Protein AF-A0A3N7H4K7-F1 (afdb_monomer_lite)

Secondary structure (DSSP, 8-state):
-------------------PPP----------SS----EEEEETTEEEEEEEEEEETTEEEEEETTT--EEEEES--SSEEEPPEEP-HHHHHHT--TT-EEEEEE--GGG--SSSS-PPPEEEEEEEEEEE----SSS---EEEEEEES--S---SSPPPEEEEEEEE-GGGEEEEEEE-SS-----TT--S--------EEEES-HHHHB----S---

Sequence (220 aa):
MKRKHLHQSKHPYNAHPKLSEPLNVQAKMGLSKRQIDAFEALYGGSWQSVELIEIRDGAMTLHFADSHHRIEEKGPFSNIRVKSRKSTLSDCTCFLRPGIDVCVLSFSERAKSSEEGNSEPVWVDARINSIKRKPHESQCSCQFFVNLYVNQGPLGSERATLSKETEAVGIDQISILQKLDNDPCEADNNRHETQFYRWEFCEDCSLVQRSKLFLGKNFS

Radius of gyration: 25.27 Å; chains: 1; bounding box: 48×54×106 Å

pLDDT: mean 72.4, std 23.53, range [26.22, 98.44]

InterPro domains:
  IPR032001 SAWADEE domain [PF16719] (45-148)
  IPR044567 SNF2 domain-containing protein CLSY/DRD1 [PTHR45821] (72-203)

Organism: Populus trichocarpa (NCBI:txid3694)

Structure (mmCIF, N/CA/C/O backbone):
data_AF-A0A3N7H4K7-F1
#
_entry.id   AF-A0A3N7H4K7-F1
#
loop_
_atom_site.group_PDB
_atom_site.id
_atom_site.type_symbol
_atom_site.label_atom_id
_atom_site.label_alt_id
_atom_site.label_comp_id
_atom_site.label_asym_id
_atom_site.label_entity_id
_atom_site.label_seq_id
_atom_site.pdbx_PDB_ins_code
_atom_site.Cartn_x
_atom_site.Cartn_y
_atom_site.Cartn_z
_atom_site.occupancy
_atom_site.B_iso_or_equiv
_atom_site.auth_seq_id
_atom_site.auth_comp_id
_atom_site.auth_asym_id
_atom_site.auth_atom_id
_atom_site.pdbx_PDB_model_num
ATOM 1 N N . MET A 1 1 ? 32.783 24.811 -84.965 1.00 36.38 1 MET A N 1
ATOM 2 C CA . MET A 1 1 ? 33.425 25.668 -83.940 1.00 36.38 1 MET A CA 1
ATOM 3 C C . MET A 1 1 ? 32.368 26.457 -83.170 1.00 36.38 1 MET A C 1
ATOM 5 O O . MET A 1 1 ? 31.859 27.426 -83.706 1.00 36.38 1 MET A O 1
ATOM 9 N N . LYS A 1 2 ? 32.039 26.041 -81.942 1.00 36.91 2 LYS A N 1
ATOM 10 C CA . LYS A 1 2 ? 31.852 26.853 -80.716 1.00 36.91 2 LYS A CA 1
ATOM 11 C C . LYS A 1 2 ? 31.119 25.993 -79.677 1.00 36.91 2 LYS A C 1
ATOM 13 O O . LYS A 1 2 ? 30.252 25.199 -80.006 1.00 36.91 2 LYS A O 1
ATOM 18 N N . ARG A 1 3 ? 31.637 26.076 -78.455 1.00 30.02 3 ARG A N 1
ATOM 19 C CA . ARG A 1 3 ? 31.458 25.177 -77.311 1.00 30.02 3 ARG A CA 1
ATOM 20 C C . ARG A 1 3 ? 30.216 25.523 -76.470 1.00 30.02 3 ARG A C 1
ATOM 22 O O . ARG A 1 3 ? 29.779 26.668 -76.500 1.00 30.02 3 ARG A O 1
ATOM 29 N N . LYS A 1 4 ? 29.930 24.589 -75.544 1.00 30.66 4 LYS A N 1
ATOM 30 C CA . LYS A 1 4 ? 29.251 24.715 -74.230 1.00 30.66 4 LYS A CA 1
ATOM 31 C C . LYS A 1 4 ? 27.719 24.542 -74.296 1.00 30.66 4 LYS A C 1
ATOM 33 O O . LYS A 1 4 ? 27.106 25.071 -75.200 1.00 30.66 4 LYS A O 1
ATOM 38 N N . HIS A 1 5 ? 27.033 23.821 -73.408 1.00 33.47 5 HIS A N 1
ATOM 39 C CA . HIS A 1 5 ? 27.375 23.314 -72.078 1.00 33.47 5 HIS A CA 1
ATOM 40 C C . HIS A 1 5 ? 26.777 21.916 -71.842 1.00 33.47 5 HIS A C 1
ATOM 42 O O . HIS A 1 5 ? 25.636 21.633 -72.185 1.00 33.47 5 HIS A O 1
ATOM 48 N N . LEU A 1 6 ? 27.596 21.078 -71.212 1.00 31.38 6 LEU A N 1
ATOM 49 C CA . LEU A 1 6 ? 27.279 19.798 -70.597 1.00 31.38 6 LEU A CA 1
ATOM 50 C C . LEU A 1 6 ? 26.489 20.053 -69.299 1.00 31.38 6 LEU A C 1
ATOM 52 O O . LEU A 1 6 ? 26.991 20.782 -68.444 1.00 31.38 6 LEU A O 1
ATOM 56 N N . HIS A 1 7 ? 25.325 19.427 -69.116 1.00 34.22 7 HIS A N 1
ATOM 57 C CA . HIS A 1 7 ? 24.772 19.186 -67.780 1.00 34.22 7 HIS A CA 1
ATOM 58 C C . HIS A 1 7 ? 24.547 17.686 -67.598 1.00 34.22 7 HIS A C 1
ATOM 60 O O . HIS A 1 7 ? 23.543 17.112 -68.006 1.00 34.22 7 HIS A O 1
ATOM 66 N N . GLN A 1 8 ? 25.560 17.051 -67.012 1.00 34.53 8 GLN A N 1
ATOM 67 C CA . GLN A 1 8 ? 25.457 15.729 -66.415 1.00 34.53 8 GLN A CA 1
ATOM 68 C C . GLN A 1 8 ? 24.578 15.829 -65.166 1.00 34.53 8 GLN A C 1
ATOM 70 O O . GLN A 1 8 ? 24.861 16.616 -64.260 1.00 34.53 8 GLN A O 1
ATOM 75 N N . SER A 1 9 ? 23.533 15.006 -65.140 1.00 32.19 9 SER A N 1
ATOM 76 C CA . SER A 1 9 ? 22.809 14.615 -63.935 1.00 32.19 9 SER A CA 1
ATOM 77 C C . SER A 1 9 ? 23.793 13.942 -62.974 1.00 32.19 9 SER A C 1
ATOM 79 O O . SER A 1 9 ? 24.354 12.890 -63.279 1.00 32.19 9 SER A O 1
ATOM 81 N N . LYS A 1 10 ? 24.049 14.590 -61.835 1.00 33.78 10 LYS A N 1
ATOM 82 C CA . LYS A 1 10 ? 24.776 14.017 -60.703 1.00 33.78 10 LYS A CA 1
ATOM 83 C C . LYS A 1 10 ? 23.760 13.716 -59.604 1.00 33.78 10 LYS A C 1
ATOM 85 O O . LYS A 1 10 ? 23.387 14.614 -58.861 1.00 33.78 10 LYS A O 1
ATOM 90 N N . HIS A 1 11 ? 23.353 12.455 -59.484 1.00 39.81 11 HIS A N 1
ATOM 91 C CA . HIS A 1 11 ? 23.030 11.899 -58.169 1.00 39.81 11 HIS A CA 1
ATOM 92 C C . HIS A 1 11 ? 24.345 11.730 -57.409 1.00 39.81 11 HIS A C 1
ATOM 94 O O . HIS A 1 11 ? 25.307 11.204 -57.977 1.00 39.81 11 HIS A O 1
ATOM 100 N N . PRO A 1 12 ? 24.417 12.197 -56.156 1.00 34.47 12 PRO A N 1
ATOM 101 C CA . PRO A 1 12 ? 24.707 11.222 -55.110 1.00 34.47 12 PRO A CA 1
ATOM 102 C C . PRO A 1 12 ? 24.081 11.565 -53.743 1.00 34.47 12 PRO A C 1
ATOM 104 O O . PRO A 1 12 ? 23.605 12.670 -53.503 1.00 34.47 12 PRO A O 1
ATOM 107 N N . TYR A 1 13 ? 24.192 10.581 -52.849 1.00 29.58 13 TYR A N 1
ATOM 108 C CA . TYR A 1 13 ? 23.966 10.619 -51.401 1.00 29.58 13 TYR A CA 1
ATOM 109 C C . TYR A 1 13 ? 22.545 10.337 -50.904 1.00 29.58 13 TYR A C 1
ATOM 111 O O . TYR A 1 13 ? 21.766 11.214 -50.546 1.00 29.58 13 TYR A O 1
ATOM 119 N N . ASN A 1 14 ? 22.302 9.024 -50.804 1.00 32.16 14 ASN A N 1
ATOM 120 C CA . ASN A 1 14 ? 21.623 8.359 -49.695 1.00 32.16 14 ASN A CA 1
ATOM 121 C C . ASN A 1 14 ? 21.696 9.173 -48.394 1.00 32.16 14 ASN A C 1
ATOM 123 O O . ASN A 1 14 ? 22.750 9.250 -47.758 1.00 32.16 14 ASN A O 1
ATOM 127 N N . ALA A 1 15 ? 20.561 9.719 -47.970 1.00 32.09 15 ALA A N 1
ATOM 128 C CA . ALA A 1 15 ? 20.359 10.096 -46.584 1.00 32.09 15 ALA A CA 1
ATOM 129 C C . ALA A 1 15 ? 20.021 8.816 -45.810 1.00 32.09 15 ALA A C 1
ATOM 131 O O . ALA A 1 15 ? 18.916 8.288 -45.911 1.00 32.09 15 ALA A O 1
ATOM 132 N N . HIS A 1 16 ? 20.989 8.292 -45.059 1.00 34.22 16 HIS A N 1
ATOM 133 C CA . HIS A 1 16 ? 20.667 7.399 -43.952 1.00 34.22 16 HIS A CA 1
ATOM 134 C C . HIS A 1 16 ? 19.780 8.177 -42.967 1.00 34.22 16 HIS A C 1
ATOM 136 O O . HIS A 1 16 ? 20.122 9.322 -42.646 1.00 34.22 16 HIS A O 1
ATOM 142 N N . PRO A 1 17 ? 18.666 7.611 -42.471 1.00 34.28 17 PRO A N 1
ATOM 143 C CA . PRO A 1 17 ? 17.977 8.213 -41.344 1.00 34.28 17 PRO A CA 1
ATOM 144 C C . PRO A 1 17 ? 18.971 8.241 -40.185 1.00 34.28 17 PRO A C 1
ATOM 146 O O . PRO A 1 17 ? 19.534 7.209 -39.811 1.00 34.28 17 PRO A O 1
ATOM 149 N N . LYS A 1 18 ? 19.245 9.441 -39.665 1.00 33.69 18 LYS A N 1
ATOM 150 C CA . LYS A 1 18 ? 19.969 9.592 -38.407 1.00 33.69 18 LYS A CA 1
ATOM 151 C C . LYS A 1 18 ? 19.203 8.768 -37.378 1.00 33.69 18 LYS A C 1
ATOM 153 O O . LYS A 1 18 ? 18.047 9.077 -37.101 1.00 33.69 18 LYS A O 1
ATOM 158 N N . LEU A 1 19 ? 19.837 7.708 -36.876 1.00 34.28 19 LEU A N 1
ATOM 159 C CA . LEU A 1 19 ? 19.441 7.059 -35.634 1.00 34.28 19 LEU A CA 1
ATOM 160 C C . LEU A 1 19 ? 19.277 8.181 -34.614 1.00 34.28 19 LEU A C 1
ATOM 162 O O . LEU A 1 19 ? 20.242 8.879 -34.303 1.00 34.28 19 LEU A O 1
ATOM 166 N N . SER A 1 20 ? 18.035 8.416 -34.202 1.00 37.84 20 SER A N 1
ATOM 167 C CA . SER A 1 20 ? 17.726 9.293 -33.086 1.00 37.84 20 SER A CA 1
ATOM 168 C C . SER A 1 20 ? 18.571 8.828 -31.910 1.00 37.84 20 SER A C 1
ATOM 170 O O . SER A 1 20 ? 18.485 7.661 -31.522 1.00 37.84 20 SER A O 1
ATOM 172 N N . GLU A 1 21 ? 19.419 9.713 -31.395 1.00 32.38 21 GLU A N 1
ATOM 173 C CA . GLU A 1 21 ? 20.133 9.469 -30.148 1.00 32.38 21 GLU A CA 1
ATOM 174 C C . GLU A 1 21 ? 19.114 9.038 -29.083 1.00 32.38 21 GLU A C 1
ATOM 176 O O . GLU A 1 21 ? 18.017 9.612 -29.031 1.00 32.38 21 GLU A O 1
ATOM 181 N N . PRO A 1 22 ? 19.413 8.014 -28.265 1.00 32.38 22 PRO A N 1
ATOM 182 C CA . PRO A 1 22 ? 18.513 7.623 -27.197 1.00 32.38 22 PRO A CA 1
ATOM 183 C C . PRO A 1 22 ? 18.306 8.838 -26.294 1.00 32.38 22 PRO A C 1
ATOM 185 O O . PRO A 1 22 ? 19.264 9.429 -25.791 1.00 32.38 22 PRO A O 1
ATOM 188 N N . LEU A 1 23 ? 17.040 9.226 -26.126 1.00 32.97 23 LEU A N 1
ATOM 189 C CA . LEU A 1 23 ? 16.600 10.226 -25.161 1.00 32.97 23 LEU A CA 1
ATOM 190 C C . LEU A 1 23 ? 17.057 9.760 -23.778 1.00 32.97 23 LEU A C 1
ATOM 192 O O . LEU A 1 23 ? 16.414 8.940 -23.128 1.00 32.97 23 LEU A O 1
ATOM 196 N N . ASN A 1 24 ? 18.218 10.253 -23.360 1.00 28.30 24 ASN A N 1
ATOM 197 C CA . ASN A 1 24 ? 18.828 9.937 -22.082 1.00 28.30 24 ASN A CA 1
ATOM 198 C C . ASN A 1 24 ? 18.112 10.782 -21.022 1.00 28.30 24 ASN A C 1
ATOM 200 O O . ASN A 1 24 ? 18.600 11.820 -20.574 1.00 28.30 24 ASN A O 1
ATOM 204 N N . VAL A 1 25 ? 16.880 10.394 -20.697 1.00 37.88 25 VAL A N 1
ATOM 205 C CA . VAL A 1 25 ? 16.080 11.065 -19.676 1.00 37.88 25 VAL A CA 1
ATOM 206 C C . VAL A 1 25 ? 16.528 10.522 -18.327 1.00 37.88 25 VAL A C 1
ATOM 208 O O . VAL A 1 25 ? 16.008 9.531 -17.820 1.00 37.88 25 VAL A O 1
ATOM 211 N N . GLN A 1 26 ? 17.505 11.190 -17.716 1.00 35.44 26 GLN A N 1
ATOM 212 C CA . GLN A 1 26 ? 17.634 11.124 -16.266 1.00 35.44 26 GLN A CA 1
ATOM 213 C C . GLN A 1 26 ? 16.488 11.939 -15.674 1.00 35.44 26 GLN A C 1
ATOM 215 O O . GLN A 1 26 ? 16.548 13.168 -15.626 1.00 35.44 26 GLN A O 1
ATOM 220 N N . ALA A 1 27 ? 15.438 11.262 -15.215 1.00 40.78 27 ALA A N 1
ATOM 221 C CA . ALA A 1 27 ? 14.422 11.890 -14.387 1.00 40.78 27 ALA A CA 1
ATOM 222 C C . ALA A 1 27 ? 15.023 12.174 -13.000 1.00 40.78 27 ALA A C 1
ATOM 224 O O . ALA A 1 27 ? 14.825 11.434 -12.042 1.00 40.78 27 ALA A O 1
ATOM 225 N N . LYS A 1 28 ? 15.794 13.259 -12.885 1.00 37.34 28 LYS A N 1
ATOM 226 C CA . LYS A 1 28 ? 16.063 13.893 -11.595 1.00 37.34 28 LYS A CA 1
ATOM 227 C C . LYS A 1 28 ? 14.959 14.908 -11.368 1.00 37.34 28 LYS A C 1
ATOM 229 O O . LYS A 1 28 ? 15.034 16.030 -11.861 1.00 37.34 28 LYS A O 1
ATOM 234 N N . MET A 1 29 ? 13.925 14.515 -10.628 1.00 43.06 29 MET A N 1
ATOM 235 C CA . MET A 1 29 ? 13.008 15.505 -10.075 1.00 43.06 29 MET A CA 1
ATOM 236 C C . MET A 1 29 ? 13.839 16.452 -9.207 1.00 43.06 29 MET A C 1
ATOM 238 O O . MET A 1 29 ? 14.473 16.020 -8.245 1.00 43.06 29 MET A O 1
ATOM 242 N N . GLY A 1 30 ? 13.885 17.731 -9.582 1.00 30.39 30 GLY A N 1
ATOM 243 C CA . GLY A 1 30 ? 14.539 18.793 -8.822 1.00 30.39 30 GLY A CA 1
ATOM 244 C C . GLY A 1 30 ? 13.799 19.065 -7.514 1.00 30.39 30 GLY A C 1
ATOM 245 O O . GLY A 1 30 ? 13.202 20.123 -7.345 1.00 30.39 30 GLY A O 1
ATOM 246 N N . LEU A 1 31 ? 13.812 18.100 -6.597 1.00 39.88 31 LEU A N 1
ATOM 247 C CA . LEU A 1 31 ? 13.389 18.273 -5.217 1.00 39.88 31 LEU A CA 1
ATOM 248 C C . LEU A 1 31 ? 14.578 18.880 -4.472 1.00 39.88 31 LEU A C 1
ATOM 250 O O . LEU A 1 31 ? 15.668 18.308 -4.416 1.00 39.88 31 LEU A O 1
ATOM 254 N N . SER A 1 32 ? 14.401 20.089 -3.950 1.00 29.88 32 SER A N 1
ATOM 255 C CA . SER A 1 32 ? 15.441 20.807 -3.220 1.00 29.88 32 SER A CA 1
ATOM 256 C C . SER A 1 32 ? 15.983 19.956 -2.065 1.00 29.88 32 SER A C 1
ATOM 258 O O . SER A 1 32 ? 15.288 19.744 -1.077 1.00 29.88 32 SER A O 1
ATOM 260 N N . LYS A 1 33 ? 17.229 19.483 -2.191 1.00 33.22 33 LYS A N 1
ATOM 261 C CA . LYS A 1 33 ? 18.156 19.068 -1.120 1.00 33.22 33 LYS A CA 1
ATOM 262 C C . LYS A 1 33 ? 17.518 18.428 0.133 1.00 33.22 33 LYS A C 1
ATOM 264 O O . LYS A 1 33 ? 17.857 18.778 1.259 1.00 33.22 33 LYS A O 1
ATOM 269 N N . ARG A 1 34 ? 16.630 17.459 -0.075 1.00 35.06 34 ARG A N 1
ATOM 270 C CA . ARG A 1 34 ? 16.347 16.321 0.806 1.00 35.06 34 ARG A CA 1
ATOM 271 C C . ARG A 1 34 ? 16.081 15.166 -0.144 1.00 35.06 34 ARG A C 1
ATOM 273 O O . ARG A 1 34 ? 15.222 15.284 -1.009 1.00 35.06 34 ARG A O 1
ATOM 280 N N . GLN A 1 35 ? 16.885 14.119 -0.048 1.00 44.84 35 GLN A N 1
ATOM 281 C CA . GLN A 1 35 ? 16.712 12.880 -0.795 1.00 44.84 35 GLN A CA 1
ATOM 282 C C . GLN A 1 35 ? 15.379 12.271 -0.344 1.00 44.84 35 GLN A C 1
ATOM 284 O O . GLN A 1 35 ? 15.292 11.649 0.708 1.00 44.84 35 GLN A O 1
ATOM 289 N N . ILE A 1 36 ? 14.307 12.629 -1.048 1.00 50.88 36 ILE A N 1
ATOM 290 C CA . ILE A 1 36 ? 12.974 12.070 -0.864 1.00 50.88 36 ILE A CA 1
ATOM 291 C C . ILE A 1 36 ? 12.935 10.886 -1.816 1.00 50.88 36 ILE A C 1
ATOM 293 O O . ILE A 1 36 ? 13.002 11.091 -3.029 1.00 50.88 36 ILE A O 1
ATOM 297 N N . ASP A 1 37 ? 12.837 9.672 -1.282 1.00 64.62 37 ASP A N 1
ATOM 298 C CA . ASP A 1 37 ? 12.445 8.513 -2.081 1.00 64.62 37 ASP A CA 1
ATOM 299 C C . ASP A 1 37 ? 11.040 8.805 -2.626 1.00 64.62 37 ASP A C 1
ATOM 301 O O . ASP A 1 37 ? 10.038 8.655 -1.928 1.00 64.62 37 ASP A O 1
ATOM 305 N N . ALA A 1 38 ? 10.958 9.344 -3.840 1.00 83.44 38 ALA A N 1
ATOM 306 C CA . ALA A 1 38 ? 9.691 9.789 -4.415 1.00 83.44 38 ALA A CA 1
ATOM 307 C C . ALA A 1 38 ? 8.835 8.605 -4.888 1.00 83.44 38 ALA A C 1
ATOM 309 O O . ALA A 1 38 ? 7.617 8.729 -5.025 1.00 83.44 38 ALA A O 1
ATOM 310 N N . PHE A 1 39 ? 9.466 7.451 -5.109 1.00 89.38 39 PHE A N 1
ATOM 311 C CA . PHE A 1 39 ? 8.843 6.269 -5.681 1.00 89.38 39 PHE A CA 1
ATOM 312 C C . PHE A 1 39 ? 9.086 5.027 -4.826 1.00 89.38 39 PHE A C 1
ATOM 314 O O . PHE A 1 39 ? 10.060 4.925 -4.078 1.00 89.38 39 PHE A O 1
ATOM 321 N N . GLU A 1 40 ? 8.188 4.065 -4.978 1.00 92.50 40 GLU A N 1
ATOM 322 C CA . GLU A 1 40 ? 8.344 2.701 -4.491 1.00 92.50 40 GLU A CA 1
ATOM 323 C C . GLU A 1 40 ? 7.987 1.711 -5.603 1.00 92.50 40 GLU A C 1
ATOM 325 O O . GLU A 1 40 ? 7.168 2.004 -6.483 1.00 92.50 40 GLU A O 1
ATOM 330 N N . ALA A 1 41 ? 8.606 0.536 -5.568 1.00 90.75 41 ALA A N 1
ATOM 331 C CA . ALA A 1 41 ? 8.357 -0.536 -6.519 1.00 90.75 41 ALA A CA 1
ATOM 332 C C . ALA A 1 41 ? 8.167 -1.877 -5.807 1.00 90.75 41 ALA A C 1
ATOM 334 O O . ALA A 1 41 ? 8.733 -2.114 -4.739 1.00 90.75 41 ALA A O 1
ATOM 335 N N . LEU A 1 42 ? 7.348 -2.751 -6.392 1.00 88.94 42 LEU A N 1
ATOM 336 C CA . LEU A 1 42 ? 7.113 -4.083 -5.845 1.00 88.94 42 LEU A CA 1
ATOM 337 C C . LEU A 1 42 ? 8.276 -5.010 -6.209 1.00 88.94 42 LEU A C 1
ATOM 339 O O . LEU A 1 42 ? 8.477 -5.326 -7.383 1.00 88.94 42 LEU A O 1
ATOM 343 N N . TYR A 1 43 ? 8.988 -5.501 -5.199 1.00 85.81 43 TYR A N 1
ATOM 344 C CA . TYR A 1 43 ? 10.056 -6.484 -5.353 1.00 85.81 43 TYR A CA 1
ATOM 345 C C . TYR A 1 43 ? 10.047 -7.493 -4.204 1.00 85.81 43 TYR A C 1
ATOM 347 O O . TYR A 1 43 ? 9.838 -7.136 -3.045 1.00 85.81 43 TYR A O 1
ATOM 355 N N . GLY A 1 44 ? 10.236 -8.778 -4.526 1.00 81.38 44 GLY A N 1
ATOM 356 C CA . GLY A 1 44 ? 10.207 -9.852 -3.526 1.00 81.38 44 GLY A CA 1
ATOM 357 C C . GLY A 1 44 ? 8.878 -9.953 -2.763 1.00 81.38 44 GLY A C 1
ATOM 358 O O . GLY A 1 44 ? 8.859 -10.396 -1.623 1.00 81.38 44 GLY A O 1
ATOM 359 N N . GLY A 1 45 ? 7.772 -9.492 -3.359 1.00 84.81 45 GLY A N 1
ATOM 360 C CA . GLY A 1 45 ? 6.461 -9.441 -2.704 1.00 84.81 45 GLY A CA 1
ATOM 361 C C . GLY A 1 45 ? 6.257 -8.264 -1.741 1.00 84.81 45 GLY A C 1
ATOM 362 O O . GLY A 1 45 ? 5.198 -8.196 -1.125 1.00 84.81 45 GLY A O 1
ATOM 363 N N . SER A 1 46 ? 7.216 -7.338 -1.642 1.00 89.88 46 SER A N 1
ATOM 364 C CA . SER A 1 46 ? 7.153 -6.149 -0.784 1.00 89.88 46 SER A CA 1
ATOM 365 C C . SER A 1 46 ? 7.288 -4.867 -1.606 1.00 89.88 46 SER A C 1
ATOM 367 O O . SER A 1 46 ? 8.071 -4.812 -2.558 1.00 89.88 46 SER A O 1
ATOM 369 N N . TRP A 1 47 ? 6.542 -3.824 -1.251 1.00 92.50 47 TRP A N 1
ATOM 370 C CA . TRP A 1 47 ? 6.763 -2.475 -1.768 1.00 92.50 47 TRP A CA 1
ATOM 371 C C . TRP A 1 47 ? 8.000 -1.867 -1.107 1.00 92.50 47 TRP A C 1
ATOM 373 O O . TRP A 1 47 ? 8.060 -1.722 0.113 1.00 92.50 47 TRP A O 1
ATOM 383 N N . GLN A 1 48 ? 8.994 -1.519 -1.920 1.00 91.56 48 GLN A N 1
ATOM 384 C CA . GLN A 1 48 ? 10.292 -1.036 -1.457 1.00 91.56 48 GLN A CA 1
ATOM 385 C C . GLN A 1 48 ? 10.620 0.326 -2.064 1.00 91.56 48 GLN A C 1
ATOM 387 O O . GLN A 1 48 ? 10.284 0.603 -3.217 1.00 91.56 48 GLN A O 1
ATOM 392 N N . SER A 1 49 ? 11.302 1.165 -1.287 1.00 91.81 49 SER A N 1
ATOM 393 C CA . SER A 1 49 ? 11.721 2.508 -1.695 1.00 91.81 49 SER A CA 1
ATOM 394 C C . SER A 1 49 ? 12.690 2.451 -2.877 1.00 91.81 49 SER A C 1
ATOM 396 O O . SER A 1 49 ? 13.659 1.690 -2.850 1.00 91.81 49 SER A O 1
ATOM 398 N N . VAL A 1 50 ? 12.462 3.290 -3.886 1.00 89.50 50 VAL A N 1
ATOM 399 C CA . VAL A 1 50 ? 13.349 3.444 -5.046 1.00 89.50 50 VAL A CA 1
ATOM 400 C C . VAL A 1 50 ? 14.086 4.773 -4.930 1.00 89.50 50 VAL A C 1
ATOM 402 O O . VAL A 1 50 ? 13.458 5.830 -4.851 1.00 89.50 50 VAL A O 1
ATOM 405 N N . GLU A 1 51 ? 15.416 4.721 -4.949 1.00 87.69 51 GLU A N 1
ATOM 406 C CA . GLU A 1 51 ? 16.268 5.916 -4.887 1.00 87.69 51 GLU A CA 1
ATOM 407 C C . GLU A 1 51 ? 16.596 6.480 -6.275 1.00 87.69 51 GLU A C 1
ATOM 409 O O . GLU A 1 51 ? 16.776 7.689 -6.435 1.00 87.69 51 GLU A O 1
ATOM 414 N N . LEU A 1 52 ? 16.664 5.613 -7.291 1.00 85.06 52 LEU A N 1
ATOM 415 C CA . LEU A 1 52 ? 17.017 5.994 -8.653 1.00 85.06 52 LEU A CA 1
ATOM 416 C C . LEU A 1 52 ? 16.281 5.125 -9.673 1.00 85.06 52 LEU A C 1
ATOM 418 O O . LEU A 1 52 ? 16.273 3.897 -9.597 1.00 85.06 52 LEU A O 1
ATOM 422 N N . ILE A 1 53 ? 15.718 5.804 -10.667 1.00 86.81 53 ILE A N 1
ATOM 423 C CA . ILE A 1 53 ? 15.160 5.213 -11.878 1.00 86.81 53 ILE A CA 1
ATOM 424 C C . ILE A 1 53 ? 16.045 5.662 -13.040 1.00 86.81 53 ILE A C 1
ATOM 426 O O . ILE A 1 53 ? 16.175 6.862 -13.293 1.00 86.81 53 ILE A O 1
ATOM 430 N N . GLU A 1 54 ? 16.644 4.717 -13.756 1.00 86.12 54 GLU A N 1
ATOM 431 C CA . GLU A 1 54 ? 17.372 4.990 -14.995 1.00 86.12 54 GLU A CA 1
ATOM 432 C C . GLU A 1 54 ? 16.607 4.413 -16.182 1.00 86.12 54 GLU A C 1
ATOM 434 O O . GLU A 1 54 ? 16.140 3.281 -16.131 1.00 86.12 54 GLU A O 1
ATOM 439 N N . ILE A 1 55 ? 16.503 5.177 -17.268 1.00 85.19 55 ILE A N 1
ATOM 440 C CA . ILE A 1 55 ? 15.957 4.697 -18.538 1.00 85.19 55 ILE A CA 1
ATOM 441 C C . ILE A 1 55 ? 17.050 4.869 -19.586 1.00 85.19 55 ILE A C 1
ATOM 443 O O . ILE A 1 55 ? 17.495 5.990 -19.834 1.00 85.19 55 ILE A O 1
ATOM 447 N N . ARG A 1 56 ? 17.514 3.766 -20.174 1.00 83.31 56 ARG A N 1
ATOM 448 C CA . ARG A 1 56 ? 18.564 3.758 -21.204 1.00 83.31 56 ARG A CA 1
ATOM 449 C C . ARG A 1 56 ? 18.225 2.733 -22.268 1.00 83.31 56 ARG A C 1
ATOM 451 O O . ARG A 1 56 ? 17.908 1.600 -21.938 1.00 83.31 56 ARG A O 1
ATOM 458 N N . ASP A 1 57 ? 18.276 3.132 -23.535 1.00 83.94 57 ASP A N 1
ATOM 459 C CA . ASP A 1 57 ? 18.056 2.238 -24.682 1.00 83.94 57 ASP A CA 1
ATOM 460 C C . ASP A 1 57 ? 16.760 1.398 -24.588 1.00 83.94 57 ASP A C 1
ATOM 462 O O . ASP A 1 57 ? 16.704 0.244 -25.010 1.00 83.94 57 ASP A O 1
ATOM 466 N N . GLY A 1 58 ? 15.703 1.974 -24.000 1.00 76.50 58 GLY A N 1
ATOM 467 C CA . GLY A 1 58 ? 14.417 1.298 -23.779 1.00 76.50 58 GLY A CA 1
ATOM 468 C C . GLY A 1 58 ? 14.399 0.284 -22.624 1.00 76.50 58 GLY A C 1
ATOM 469 O O . GLY A 1 58 ? 13.360 -0.331 -22.375 1.00 76.50 58 GLY A O 1
ATOM 470 N N . ALA A 1 59 ? 15.510 0.114 -21.909 1.00 81.75 59 ALA A N 1
ATOM 471 C CA . ALA A 1 59 ? 15.574 -0.602 -20.643 1.00 81.75 59 ALA A CA 1
ATOM 472 C C . ALA A 1 59 ? 15.352 0.365 -19.473 1.00 81.75 59 ALA A C 1
ATOM 474 O O . ALA A 1 59 ? 15.847 1.496 -19.479 1.00 81.75 59 ALA A O 1
ATOM 475 N N . MET A 1 60 ? 14.600 -0.093 -18.476 1.00 85.19 60 MET A N 1
ATOM 476 C CA . MET A 1 60 ? 14.370 0.612 -17.222 1.00 85.19 60 MET A CA 1
ATOM 477 C C . MET A 1 60 ? 15.107 -0.117 -16.100 1.00 85.19 60 MET A C 1
ATOM 479 O O . MET A 1 60 ? 14.913 -1.315 -15.895 1.00 85.19 60 MET A O 1
ATOM 483 N N . THR A 1 61 ? 15.923 0.618 -15.354 1.00 87.19 61 THR A N 1
ATOM 484 C CA . THR A 1 61 ? 16.695 0.106 -14.223 1.00 87.19 61 THR A CA 1
ATOM 485 C C . THR A 1 61 ? 16.250 0.795 -12.942 1.00 87.19 61 THR A C 1
ATOM 487 O O . THR A 1 61 ? 16.256 2.024 -12.855 1.00 87.19 61 THR A O 1
ATOM 490 N N . LEU A 1 62 ? 15.873 0.001 -11.943 1.00 88.81 62 LEU A N 1
ATOM 491 C CA . LEU A 1 62 ? 15.470 0.459 -10.616 1.00 88.81 62 LEU A CA 1
ATOM 492 C C . LEU A 1 62 ? 16.569 0.156 -9.606 1.00 88.81 62 LEU A C 1
ATOM 494 O O . LEU A 1 62 ? 17.031 -0.984 -9.517 1.00 88.81 62 LEU A O 1
ATOM 498 N N . HIS A 1 63 ? 16.944 1.164 -8.824 1.00 88.62 63 HIS A N 1
ATOM 499 C CA . HIS A 1 63 ? 17.857 1.032 -7.692 1.00 88.62 63 HIS A CA 1
ATOM 500 C C . HIS A 1 63 ? 17.066 1.234 -6.398 1.00 88.62 63 HIS A C 1
ATOM 502 O O . HIS A 1 63 ? 16.421 2.272 -6.212 1.00 88.62 63 HIS A O 1
ATOM 508 N N . PHE A 1 64 ? 17.075 0.222 -5.533 1.00 87.56 64 PHE A N 1
ATOM 509 C CA . PHE A 1 64 ? 16.327 0.223 -4.276 1.00 87.56 64 PHE A CA 1
ATOM 510 C C . PHE A 1 64 ? 17.178 0.768 -3.129 1.00 87.56 64 PHE A C 1
ATOM 512 O O . PHE A 1 64 ? 18.335 0.377 -2.979 1.00 87.56 64 PHE A O 1
ATOM 519 N N . ALA A 1 65 ? 16.584 1.627 -2.298 1.00 84.25 65 ALA A N 1
ATOM 520 C CA . ALA A 1 65 ? 17.304 2.330 -1.234 1.00 84.25 65 ALA A CA 1
ATOM 521 C C . ALA A 1 65 ? 17.789 1.389 -0.114 1.00 84.25 65 ALA A C 1
ATOM 523 O O . ALA A 1 65 ? 18.913 1.518 0.363 1.00 84.25 65 ALA A O 1
ATOM 524 N N . ASP A 1 66 ? 16.953 0.427 0.288 1.00 73.06 66 ASP A N 1
ATOM 525 C CA . ASP A 1 66 ? 17.171 -0.350 1.518 1.00 73.06 66 ASP A CA 1
ATOM 526 C C . ASP A 1 66 ? 17.971 -1.644 1.296 1.00 73.06 66 ASP A C 1
ATOM 528 O O . ASP A 1 66 ? 18.607 -2.155 2.214 1.00 73.06 66 ASP A O 1
ATOM 532 N N . SER A 1 67 ? 17.944 -2.193 0.080 1.00 66.69 67 SER A N 1
ATOM 533 C CA . SER A 1 67 ? 18.464 -3.536 -0.205 1.00 66.69 67 SER A CA 1
ATOM 534 C C . SER A 1 67 ? 19.694 -3.552 -1.116 1.00 66.69 67 SER A C 1
ATOM 536 O O . SER A 1 67 ? 20.241 -4.619 -1.395 1.00 66.69 67 SER A O 1
ATOM 538 N N . HIS A 1 68 ? 20.134 -2.381 -1.604 1.00 69.31 68 HIS A N 1
ATOM 539 C CA . HIS A 1 68 ? 21.176 -2.231 -2.636 1.00 69.31 68 HIS A CA 1
ATOM 540 C C . HIS A 1 68 ? 20.958 -3.132 -3.865 1.00 69.31 68 HIS A C 1
ATOM 542 O O . HIS A 1 68 ? 21.885 -3.426 -4.625 1.00 69.31 68 HIS A O 1
ATOM 548 N N . HIS A 1 69 ? 19.726 -3.603 -4.059 1.00 75.56 69 HIS A N 1
ATOM 549 C CA . HIS A 1 69 ? 19.358 -4.422 -5.190 1.00 75.56 69 HIS A CA 1
ATOM 550 C C . HIS A 1 69 ? 19.083 -3.535 -6.392 1.00 75.56 69 HIS A C 1
ATOM 552 O O . HIS A 1 69 ? 18.547 -2.428 -6.285 1.00 75.56 69 HIS A O 1
ATOM 558 N N . ARG A 1 70 ? 19.452 -4.064 -7.555 1.00 83.44 70 ARG A N 1
ATOM 559 C CA . ARG A 1 70 ? 19.221 -3.429 -8.840 1.00 83.44 70 ARG A CA 1
ATOM 560 C C . ARG A 1 70 ? 18.459 -4.387 -9.729 1.00 83.44 70 ARG A C 1
ATOM 562 O O . ARG A 1 70 ? 18.899 -5.517 -9.932 1.00 83.44 70 ARG A O 1
ATOM 569 N N . ILE A 1 71 ? 17.344 -3.916 -10.267 1.00 83.62 71 ILE A N 1
ATOM 570 C CA . ILE A 1 71 ? 16.549 -4.664 -11.239 1.00 83.62 71 ILE A CA 1
ATOM 571 C C . ILE A 1 71 ? 16.624 -3.924 -12.559 1.00 83.62 71 ILE A C 1
ATOM 573 O O . ILE A 1 71 ? 16.503 -2.704 -12.588 1.00 83.62 71 ILE A O 1
ATOM 577 N N . GLU A 1 72 ? 16.821 -4.671 -13.636 1.00 84.00 72 GLU A N 1
ATOM 578 C CA . GLU A 1 72 ? 16.805 -4.163 -15.000 1.00 84.00 72 GLU A CA 1
ATOM 579 C C . GLU A 1 72 ? 15.723 -4.914 -15.773 1.00 84.00 72 GLU A C 1
ATOM 581 O O . GLU A 1 72 ? 15.766 -6.140 -15.887 1.00 84.00 72 GLU A O 1
ATOM 586 N N . GLU A 1 73 ? 14.743 -4.180 -16.292 1.00 78.56 73 GLU A N 1
ATOM 587 C CA . GLU A 1 73 ? 13.696 -4.725 -17.149 1.00 78.56 73 GLU A CA 1
ATOM 588 C C . GLU A 1 73 ? 13.758 -4.096 -18.539 1.00 78.56 73 GLU A C 1
ATOM 590 O O . GLU A 1 73 ? 13.982 -2.896 -18.712 1.00 78.56 73 GLU A O 1
ATOM 595 N N . LYS A 1 74 ? 13.530 -4.926 -19.561 1.00 72.94 74 LYS A N 1
ATOM 596 C CA . LYS A 1 74 ? 13.303 -4.437 -20.921 1.00 72.94 74 LYS A CA 1
ATOM 597 C C . LYS A 1 74 ? 11.858 -3.958 -21.031 1.00 72.94 74 LYS A C 1
ATOM 599 O O . LYS A 1 74 ? 10.941 -4.766 -20.902 1.00 72.94 74 LYS A O 1
ATOM 604 N N . GLY A 1 75 ? 11.665 -2.677 -21.336 1.00 70.38 75 GLY A N 1
ATOM 605 C CA . GLY A 1 75 ? 10.344 -2.050 -21.381 1.00 70.38 75 GLY A CA 1
ATOM 606 C C . GLY A 1 75 ? 9.896 -1.455 -20.036 1.00 70.38 75 GLY A C 1
ATOM 607 O O . GLY A 1 75 ? 10.679 -1.388 -19.090 1.00 70.38 75 GLY A O 1
ATOM 608 N N . PRO A 1 76 ? 8.650 -0.950 -19.957 1.00 68.50 76 PRO A N 1
ATOM 609 C CA . PRO A 1 76 ? 8.167 -0.221 -18.788 1.00 68.50 76 PRO A CA 1
ATOM 610 C C . PRO A 1 76 ? 7.910 -1.146 -17.591 1.00 68.50 76 PRO A C 1
ATOM 612 O O . PRO A 1 76 ? 7.115 -2.085 -17.678 1.00 68.50 76 PRO A O 1
ATOM 615 N N . PHE A 1 77 ? 8.509 -0.813 -16.445 1.00 72.25 77 PHE A N 1
ATOM 616 C CA . PHE A 1 77 ? 8.242 -1.490 -15.178 1.00 72.25 77 PHE A CA 1
ATOM 617 C C . PHE A 1 77 ? 6.824 -1.148 -14.702 1.00 72.25 77 PHE A C 1
ATOM 619 O O . PHE A 1 77 ? 6.513 -0.000 -14.391 1.00 72.25 77 PHE A O 1
ATOM 626 N N . SER A 1 78 ? 5.935 -2.139 -14.654 1.00 73.31 78 SER A N 1
ATOM 627 C CA . SER A 1 78 ? 4.500 -1.917 -14.384 1.00 73.31 78 SER A CA 1
ATOM 628 C C . SER A 1 78 ? 4.132 -1.880 -12.893 1.00 73.31 78 SER A C 1
ATOM 630 O O . SER A 1 78 ? 3.010 -1.516 -12.536 1.00 73.31 78 SER A O 1
ATOM 632 N N . ASN A 1 79 ? 5.073 -2.224 -12.009 1.00 84.00 79 ASN A N 1
ATOM 633 C CA . ASN A 1 79 ? 4.888 -2.230 -10.555 1.00 84.00 79 ASN A CA 1
ATOM 634 C C . ASN A 1 79 ? 5.660 -1.118 -9.851 1.00 84.00 79 ASN A C 1
ATOM 636 O O . ASN A 1 79 ? 6.313 -1.362 -8.840 1.00 84.00 79 ASN A O 1
ATOM 640 N N . ILE A 1 80 ? 5.585 0.094 -10.386 1.00 87.44 80 ILE A N 1
ATOM 641 C CA . ILE A 1 80 ? 6.153 1.290 -9.771 1.00 87.44 80 ILE A CA 1
ATOM 642 C C . ILE A 1 80 ? 5.051 2.313 -9.499 1.00 87.44 80 ILE A C 1
ATOM 644 O O . ILE A 1 80 ? 4.100 2.452 -10.276 1.00 87.44 80 ILE A O 1
ATOM 648 N N . ARG A 1 81 ? 5.155 3.016 -8.372 1.00 89.88 81 ARG A N 1
ATOM 649 C CA . ARG A 1 81 ? 4.233 4.087 -7.988 1.00 89.88 81 ARG A CA 1
ATOM 650 C C . ARG A 1 81 ? 4.924 5.166 -7.173 1.00 89.88 81 ARG A C 1
ATOM 652 O O . ARG A 1 81 ? 6.049 4.981 -6.717 1.00 89.88 81 ARG A O 1
ATOM 659 N N . VAL A 1 82 ? 4.228 6.284 -6.977 1.00 89.88 82 VAL A N 1
ATOM 660 C CA . VAL A 1 82 ? 4.623 7.280 -5.973 1.00 89.88 82 VAL A CA 1
ATOM 661 C C . VAL A 1 82 ? 4.656 6.605 -4.603 1.00 89.88 82 VAL A C 1
ATOM 663 O O . VAL A 1 82 ? 3.734 5.857 -4.267 1.00 89.88 82 VAL A O 1
ATOM 666 N N . LYS A 1 83 ? 5.712 6.863 -3.826 1.00 92.19 83 LYS A N 1
ATOM 667 C CA . LYS A 1 83 ? 5.893 6.275 -2.497 1.00 92.19 83 LYS A CA 1
ATOM 668 C C . LYS A 1 83 ? 4.686 6.575 -1.611 1.00 92.19 83 LYS A C 1
ATOM 670 O O . LYS A 1 83 ? 4.236 7.719 -1.522 1.00 92.19 83 LYS A O 1
ATOM 675 N N . SER A 1 84 ? 4.166 5.547 -0.950 1.00 94.88 84 SER A N 1
ATOM 676 C CA . SER A 1 84 ? 3.050 5.706 -0.023 1.00 94.88 84 SER A CA 1
ATOM 677 C C . SER A 1 84 ? 3.509 6.534 1.179 1.00 94.88 84 SER A C 1
ATOM 679 O O . SER A 1 84 ? 4.580 6.294 1.742 1.00 94.88 84 SER A O 1
ATOM 681 N N . ARG A 1 85 ? 2.710 7.516 1.605 1.00 94.88 85 ARG A N 1
ATOM 682 C CA . ARG A 1 85 ? 3.051 8.321 2.787 1.00 94.88 85 ARG A CA 1
ATOM 683 C C . ARG A 1 85 ? 2.598 7.609 4.053 1.00 94.88 85 ARG A C 1
ATOM 685 O O . ARG A 1 85 ? 1.540 6.987 4.066 1.00 94.88 85 ARG A O 1
ATOM 692 N N . LYS A 1 86 ? 3.340 7.752 5.150 1.00 96.12 86 LYS A N 1
ATOM 693 C CA . LYS A 1 86 ? 2.881 7.241 6.449 1.00 96.12 86 LYS A CA 1
ATOM 694 C C . LYS A 1 86 ? 1.571 7.917 6.844 1.00 96.12 86 LYS A C 1
ATOM 696 O O . LYS A 1 86 ? 1.403 9.125 6.640 1.00 96.12 86 LYS A O 1
ATOM 701 N N . SER A 1 87 ? 0.651 7.138 7.399 1.00 96.44 87 SER A N 1
ATOM 702 C CA . SER A 1 87 ? -0.571 7.704 7.948 1.00 96.44 87 SER A CA 1
ATOM 703 C C . SER A 1 87 ? -0.293 8.467 9.249 1.00 96.44 87 SER A C 1
ATOM 705 O O . SER A 1 87 ? 0.704 8.267 9.945 1.00 96.44 87 SER A O 1
ATOM 707 N N . THR A 1 88 ? -1.181 9.402 9.544 1.00 95.38 88 THR A N 1
ATOM 708 C CA . THR A 1 88 ? -1.110 10.360 10.644 1.00 95.38 88 THR A CA 1
ATOM 709 C C . THR A 1 88 ? -2.385 10.286 11.478 1.00 95.38 88 THR A C 1
ATOM 711 O O . THR A 1 88 ? -3.393 9.714 11.064 1.00 95.38 88 THR A O 1
ATOM 714 N N . LEU A 1 89 ? -2.388 10.916 12.654 1.00 94.81 89 LEU A N 1
ATOM 715 C CA . LEU A 1 89 ? -3.576 10.969 13.516 1.00 94.81 89 LEU A CA 1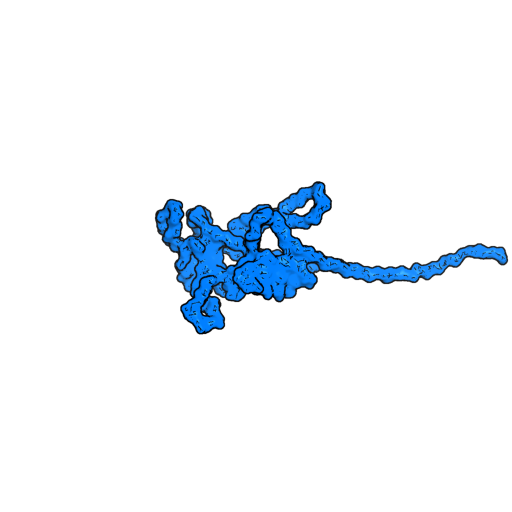
ATOM 716 C C . LEU A 1 89 ? -4.805 11.547 12.797 1.00 94.81 89 LEU A C 1
ATOM 718 O O . LEU A 1 89 ? -5.904 11.020 12.958 1.00 94.81 89 LEU A O 1
ATOM 722 N N . SER A 1 90 ? -4.624 12.579 11.966 1.00 94.31 90 SER A N 1
ATOM 723 C CA . SER A 1 90 ? -5.713 13.161 11.172 1.00 94.31 90 SER A CA 1
ATOM 724 C C . SER A 1 90 ? -6.276 12.185 10.146 1.00 94.31 90 SER A C 1
ATOM 726 O O . SER A 1 90 ? -7.472 12.212 9.869 1.00 94.31 90 SER A O 1
ATOM 728 N N . ASP A 1 91 ? -5.460 11.275 9.615 1.00 96.31 91 ASP A N 1
ATOM 729 C CA . ASP A 1 91 ? -5.943 10.286 8.654 1.00 96.31 91 ASP A CA 1
ATOM 730 C C . ASP A 1 91 ? -6.931 9.321 9.296 1.00 96.31 91 ASP A C 1
ATOM 732 O O . ASP A 1 91 ? -7.914 8.944 8.658 1.00 96.31 91 ASP A O 1
ATOM 736 N N . CYS A 1 92 ? -6.732 8.977 10.575 1.00 96.50 92 CYS A N 1
ATOM 737 C CA . CYS A 1 92 ? -7.674 8.154 11.328 1.00 96.50 92 CYS A CA 1
ATOM 738 C C . CYS A 1 92 ? -9.098 8.696 11.201 1.00 96.50 92 CYS A C 1
ATOM 740 O O . CYS A 1 92 ? -10.026 7.943 10.895 1.00 96.50 92 CYS A O 1
ATOM 742 N N . THR A 1 93 ? -9.284 9.994 11.435 1.00 91.69 93 THR A N 1
ATOM 743 C CA . THR A 1 93 ? -10.600 10.635 11.496 1.00 91.69 93 THR A CA 1
ATOM 744 C C . THR A 1 93 ? -11.078 11.121 10.135 1.00 91.69 93 THR A C 1
ATOM 746 O O . THR A 1 93 ? -12.268 10.983 9.851 1.00 91.69 93 THR A O 1
ATOM 749 N N . CYS A 1 94 ? -10.195 11.599 9.260 1.00 92.88 94 CYS A N 1
ATOM 750 C CA . CYS A 1 94 ? -10.583 12.291 8.029 1.00 92.88 94 CYS A CA 1
ATOM 751 C C . CYS A 1 94 ? -10.514 11.424 6.765 1.00 92.88 94 CYS A C 1
ATOM 753 O O . CYS A 1 94 ? -11.334 11.625 5.874 1.00 92.88 94 CYS A O 1
ATOM 755 N N . PHE A 1 95 ? -9.607 10.445 6.695 1.00 95.62 95 PHE A N 1
ATOM 756 C CA . PHE A 1 95 ? -9.336 9.707 5.453 1.00 95.62 95 PHE A CA 1
ATOM 757 C C . PHE A 1 95 ? -9.648 8.210 5.555 1.00 95.62 95 PHE A C 1
ATOM 759 O O . PHE A 1 95 ? -10.389 7.667 4.739 1.00 95.62 95 PHE A O 1
ATOM 766 N N . LEU A 1 96 ? -9.141 7.534 6.590 1.00 97.62 96 LEU A N 1
ATOM 767 C CA . LEU A 1 96 ? -9.264 6.087 6.748 1.00 97.62 96 LEU A CA 1
ATOM 768 C C . LEU A 1 96 ? -10.731 5.685 6.966 1.00 97.62 96 LEU A C 1
ATOM 770 O O . LEU A 1 96 ? -11.399 6.124 7.917 1.00 97.62 96 LEU A O 1
ATOM 774 N N . ARG A 1 97 ? -11.247 4.847 6.061 1.00 97.62 97 ARG A N 1
ATOM 775 C CA . ARG A 1 97 ? -12.642 4.386 6.002 1.00 97.62 97 ARG A CA 1
ATOM 776 C C . ARG A 1 97 ? -12.712 2.953 5.461 1.00 97.62 97 ARG A C 1
ATOM 778 O O . ARG A 1 97 ? -11.844 2.568 4.685 1.00 97.62 97 ARG A O 1
ATOM 785 N N . PRO A 1 98 ? -13.744 2.170 5.821 1.00 97.81 98 PRO A N 1
ATOM 786 C CA . PRO A 1 98 ? -14.045 0.928 5.117 1.00 97.81 98 PRO A CA 1
ATOM 787 C C . PRO A 1 98 ? -14.132 1.141 3.599 1.00 97.81 98 PRO A C 1
ATOM 789 O O . PRO A 1 98 ? -14.698 2.133 3.142 1.00 97.81 98 PRO A O 1
ATOM 792 N N . GLY A 1 99 ? -13.590 0.202 2.831 1.00 95.44 99 GLY A N 1
ATOM 793 C CA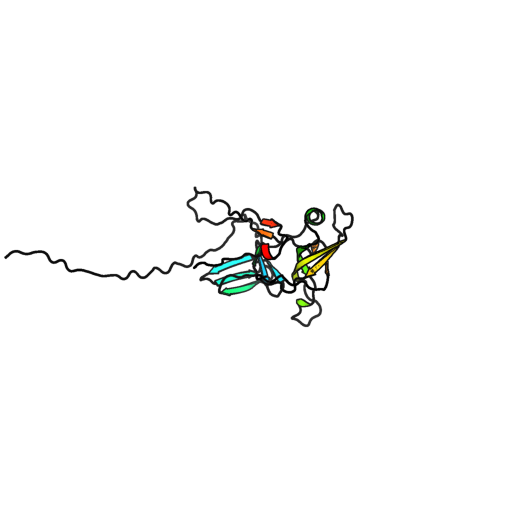 . GLY A 1 99 ? -13.632 0.178 1.371 1.00 95.44 99 GLY A CA 1
ATOM 794 C C . GLY A 1 99 ? -12.450 0.841 0.661 1.00 95.44 99 GLY A C 1
ATOM 795 O O . GLY A 1 99 ? -12.310 0.617 -0.539 1.00 95.44 99 GLY A O 1
ATOM 796 N N . ILE A 1 100 ? -11.600 1.605 1.356 1.00 95.75 100 ILE A N 1
ATOM 797 C CA . ILE A 1 100 ? -10.405 2.198 0.735 1.00 95.75 100 ILE A CA 1
ATOM 798 C C . ILE A 1 100 ? -9.237 1.214 0.738 1.00 95.75 100 ILE A C 1
ATOM 800 O O . ILE A 1 100 ? -9.099 0.390 1.651 1.00 95.75 100 ILE A O 1
ATOM 804 N N . ASP A 1 101 ? -8.372 1.357 -0.257 1.00 95.88 101 ASP A N 1
ATOM 805 C CA . ASP A 1 101 ? -7.113 0.637 -0.322 1.00 95.88 101 ASP A CA 1
ATOM 806 C C . ASP A 1 101 ? -5.985 1.402 0.386 1.00 95.88 101 ASP A C 1
ATOM 808 O O . ASP A 1 101 ? -5.937 2.634 0.367 1.00 95.88 101 ASP A O 1
ATOM 812 N N . VAL A 1 102 ? -5.070 0.655 0.998 1.00 97.19 102 VAL A N 1
ATOM 813 C CA . VAL A 1 102 ? -3.909 1.147 1.749 1.00 97.19 102 VAL A CA 1
ATOM 814 C C . VAL A 1 102 ? -2.714 0.215 1.548 1.00 97.19 102 VAL A C 1
ATOM 816 O O . VAL A 1 102 ? -2.892 -0.945 1.180 1.00 97.19 102 VAL A O 1
ATOM 819 N N . CYS A 1 103 ? -1.505 0.697 1.829 1.00 96.56 103 CYS A N 1
ATOM 820 C CA . CYS A 1 103 ? -0.320 -0.147 1.965 1.00 96.56 103 CYS A CA 1
ATOM 821 C C . CYS A 1 103 ? -0.096 -0.437 3.457 1.00 96.56 103 CYS A C 1
ATOM 823 O O . CYS A 1 103 ? -0.110 0.490 4.268 1.00 96.56 103 CYS A O 1
ATOM 825 N N . VAL A 1 104 ? 0.071 -1.700 3.840 1.00 96.75 104 VAL A N 1
ATOM 826 C CA . VAL A 1 104 ? 0.208 -2.125 5.238 1.00 96.75 104 VAL A CA 1
ATOM 827 C C . VAL A 1 104 ? 1.476 -2.925 5.467 1.00 96.75 104 VAL A C 1
ATOM 829 O O . VAL A 1 104 ? 1.901 -3.693 4.606 1.00 96.75 104 VAL A O 1
ATOM 832 N N . LEU A 1 105 ? 2.057 -2.760 6.650 1.00 95.31 105 LEU A N 1
ATOM 833 C CA . LEU A 1 105 ? 3.175 -3.568 7.115 1.00 95.31 105 LEU A CA 1
ATOM 834 C C . LEU A 1 105 ? 2.634 -4.878 7.707 1.00 95.31 105 LEU A C 1
ATOM 836 O O . LEU A 1 105 ? 2.095 -4.876 8.818 1.00 95.31 105 LEU A O 1
ATOM 840 N N . SER A 1 106 ? 2.749 -5.976 6.956 1.00 90.75 106 SER A N 1
ATOM 841 C CA . SER A 1 106 ? 2.195 -7.289 7.312 1.00 90.75 106 SER A CA 1
ATOM 842 C C . SER A 1 106 ? 3.286 -8.306 7.650 1.00 90.75 106 SER A C 1
ATOM 844 O O . SER A 1 106 ? 4.350 -8.331 7.036 1.00 90.75 106 SER A O 1
ATOM 846 N N . PHE A 1 107 ? 2.980 -9.185 8.606 1.00 82.81 107 PHE A N 1
ATOM 847 C CA . PHE A 1 107 ? 3.800 -10.339 8.999 1.00 82.81 107 PHE A CA 1
ATOM 848 C C . PHE A 1 107 ? 3.360 -11.637 8.297 1.00 82.81 107 PHE A C 1
ATOM 850 O O . PHE A 1 107 ? 3.737 -12.730 8.719 1.00 82.81 107 PHE A O 1
ATOM 857 N N . SER A 1 108 ? 2.502 -11.537 7.274 1.00 64.25 108 SER A N 1
ATOM 858 C CA . SER A 1 108 ? 1.890 -12.692 6.620 1.00 64.25 108 SER A CA 1
ATOM 859 C C . SER A 1 108 ? 2.928 -13.691 6.101 1.00 64.25 108 SER A C 1
ATOM 861 O O . SER A 1 108 ? 3.907 -13.339 5.442 1.00 64.25 108 SER A O 1
ATOM 863 N N . GLU A 1 109 ? 2.644 -14.977 6.319 1.00 56.03 109 GLU A N 1
ATOM 864 C CA 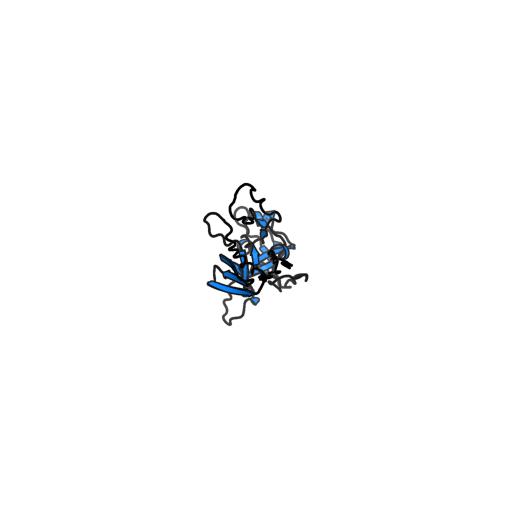. GLU A 1 109 ? 3.465 -16.122 5.912 1.00 56.03 109 GLU A CA 1
ATOM 865 C C . GLU A 1 109 ? 3.709 -16.228 4.395 1.00 56.03 109 GLU A C 1
ATOM 867 O O . GLU A 1 109 ? 4.490 -17.059 3.941 1.00 56.03 109 GLU A O 1
ATOM 872 N N . ARG A 1 110 ? 3.059 -15.389 3.583 1.00 50.69 110 ARG A N 1
ATOM 873 C CA . ARG A 1 110 ? 3.237 -15.351 2.127 1.00 50.69 110 ARG A CA 1
ATOM 874 C C . ARG A 1 110 ? 4.604 -14.797 1.690 1.00 50.69 110 ARG A C 1
ATOM 876 O O . ARG A 1 110 ? 4.981 -14.988 0.539 1.00 50.69 110 ARG A O 1
ATOM 883 N N . ALA A 1 111 ? 5.361 -14.176 2.599 1.00 46.94 111 ALA A N 1
ATOM 884 C CA . ALA A 1 111 ? 6.759 -13.778 2.393 1.00 46.94 111 ALA A CA 1
ATOM 885 C C . ALA A 1 111 ? 7.774 -14.923 2.635 1.00 46.94 111 ALA A C 1
ATOM 887 O O . ALA A 1 111 ? 8.985 -14.702 2.630 1.00 46.94 111 ALA A O 1
ATOM 888 N N . LYS A 1 112 ? 7.312 -16.161 2.862 1.00 40.28 112 LYS A N 1
ATOM 889 C CA . LYS A 1 112 ? 8.182 -17.312 3.128 1.00 40.28 112 LYS A CA 1
ATOM 890 C C . LYS A 1 112 ? 8.731 -17.912 1.833 1.00 40.28 112 LYS A C 1
ATOM 892 O O . LYS A 1 112 ? 8.075 -18.716 1.177 1.00 40.28 112 LYS A O 1
ATOM 897 N N . SER A 1 113 ? 9.973 -17.565 1.510 1.00 45.34 113 SER A N 1
ATOM 898 C CA . SER A 1 113 ? 10.854 -18.435 0.711 1.00 45.34 113 SER A CA 1
ATOM 899 C C . SER A 1 113 ? 12.061 -18.957 1.498 1.00 45.34 113 SER A C 1
ATOM 901 O O . SER A 1 113 ? 12.859 -19.699 0.939 1.00 45.34 113 SER A O 1
ATOM 903 N N . SER A 1 114 ? 12.180 -18.635 2.793 1.00 42.28 114 SER A N 1
ATOM 904 C CA . SER A 1 114 ? 13.288 -19.105 3.629 1.00 42.28 114 SER A CA 1
ATOM 905 C C . SER A 1 114 ? 12.777 -19.807 4.883 1.00 42.28 114 SER A C 1
ATOM 907 O O . SER A 1 114 ? 11.944 -19.273 5.618 1.00 42.28 114 SER A O 1
ATOM 909 N N . GLU A 1 115 ? 13.273 -21.023 5.094 1.00 47.81 115 GLU A N 1
ATOM 910 C CA . GLU A 1 115 ? 13.025 -21.884 6.247 1.00 47.81 115 GLU A CA 1
ATOM 911 C C . GLU A 1 115 ? 13.743 -21.348 7.494 1.00 47.81 115 GLU A C 1
ATOM 913 O O . GLU A 1 115 ? 14.712 -21.927 7.953 1.00 47.81 115 GLU A O 1
ATOM 918 N N . GLU A 1 116 ? 13.290 -20.237 8.070 1.00 44.88 116 GLU A N 1
ATOM 919 C CA . GLU A 1 116 ? 13.698 -19.835 9.421 1.00 44.88 116 GLU A CA 1
ATOM 920 C C . GLU A 1 116 ? 12.636 -18.907 10.019 1.00 44.88 116 GLU A C 1
ATOM 922 O O . GLU A 1 116 ? 12.198 -17.936 9.406 1.00 44.88 116 GLU A O 1
ATOM 927 N N . GLY A 1 117 ? 12.156 -19.261 11.213 1.00 47.31 117 GLY A N 1
ATOM 928 C CA . GLY A 1 117 ? 10.921 -18.774 11.836 1.00 47.31 117 GLY A CA 1
ATOM 929 C C . GLY A 1 117 ? 10.902 -17.323 12.332 1.00 47.31 117 GLY A C 1
ATOM 930 O O . GLY A 1 117 ? 10.310 -17.075 13.375 1.00 47.31 117 GLY A O 1
ATOM 931 N N . ASN A 1 118 ? 11.493 -16.376 11.607 1.00 51.72 118 ASN A N 1
ATOM 932 C CA . ASN A 1 118 ? 11.340 -14.935 11.823 1.00 51.72 118 ASN A CA 1
ATOM 933 C C . ASN A 1 118 ? 11.231 -14.234 10.463 1.00 51.72 118 ASN A C 1
ATOM 935 O O . ASN A 1 118 ? 12.208 -13.702 9.945 1.00 51.72 118 ASN A O 1
ATOM 939 N N . SER A 1 119 ? 10.047 -14.272 9.852 1.00 65.50 119 SER A N 1
ATOM 940 C CA . SER A 1 119 ? 9.805 -13.531 8.614 1.00 65.50 119 SER A CA 1
ATOM 941 C C . SER A 1 119 ? 9.775 -12.032 8.917 1.00 65.50 119 SER A C 1
ATOM 943 O O . SER A 1 119 ? 8.973 -11.582 9.738 1.00 65.50 119 SER A O 1
ATOM 945 N N . GLU A 1 120 ? 10.655 -11.266 8.272 1.00 80.88 120 GLU A N 1
ATOM 946 C CA . GLU A 1 120 ? 10.606 -9.807 8.345 1.00 80.88 120 GLU A CA 1
ATOM 947 C C . GLU A 1 120 ? 9.280 -9.295 7.767 1.00 80.88 120 GLU A C 1
ATOM 949 O O . GLU A 1 120 ? 8.772 -9.855 6.788 1.00 80.88 120 GLU A O 1
ATOM 954 N N . PRO A 1 121 ? 8.684 -8.254 8.369 1.00 87.94 121 PRO A N 1
ATOM 955 C CA . PRO A 1 121 ? 7.428 -7.729 7.880 1.00 87.94 121 PRO A CA 1
ATOM 956 C C . PRO A 1 121 ? 7.614 -7.054 6.518 1.00 87.94 121 PRO A C 1
ATOM 958 O O . PRO A 1 121 ? 8.592 -6.348 6.276 1.00 87.94 121 PRO A O 1
ATOM 961 N N . VAL A 1 122 ? 6.634 -7.237 5.638 1.00 90.69 122 VAL A N 1
ATOM 962 C CA . VAL A 1 122 ? 6.650 -6.721 4.265 1.00 90.69 122 VAL A CA 1
ATOM 963 C C . VAL A 1 122 ? 5.540 -5.701 4.047 1.00 90.69 122 VAL A C 1
ATOM 965 O O . VAL A 1 122 ? 4.458 -5.800 4.631 1.00 90.69 122 VAL A O 1
ATOM 968 N N . TRP A 1 123 ? 5.799 -4.717 3.189 1.00 93.69 123 TRP A N 1
ATOM 969 C CA . TRP A 1 123 ? 4.803 -3.726 2.795 1.00 93.69 123 TRP A CA 1
ATOM 970 C C . TRP A 1 123 ? 3.959 -4.267 1.650 1.00 93.69 123 TRP A C 1
ATOM 972 O O . TRP A 1 123 ? 4.469 -4.541 0.564 1.00 93.69 123 TRP A O 1
ATOM 982 N N . VAL A 1 124 ? 2.660 -4.412 1.885 1.00 94.19 124 VAL A N 1
ATOM 983 C CA . VAL A 1 124 ? 1.715 -5.013 0.940 1.00 94.19 124 VAL A CA 1
ATOM 984 C C . VAL A 1 124 ? 0.439 -4.190 0.847 1.00 94.19 124 VAL A C 1
ATOM 986 O O . VAL A 1 124 ? -0.026 -3.604 1.819 1.00 94.19 124 VAL A O 1
ATOM 989 N N . ASP A 1 125 ? -0.167 -4.167 -0.329 1.00 94.75 125 ASP A N 1
ATOM 990 C CA . ASP A 1 125 ? -1.464 -3.555 -0.555 1.00 94.75 125 ASP A CA 1
ATOM 991 C C . ASP A 1 125 ? -2.579 -4.380 0.095 1.00 94.75 125 ASP A C 1
ATOM 993 O O . ASP A 1 125 ? -2.646 -5.614 -0.017 1.00 94.75 125 ASP A O 1
ATOM 997 N N . ALA A 1 126 ?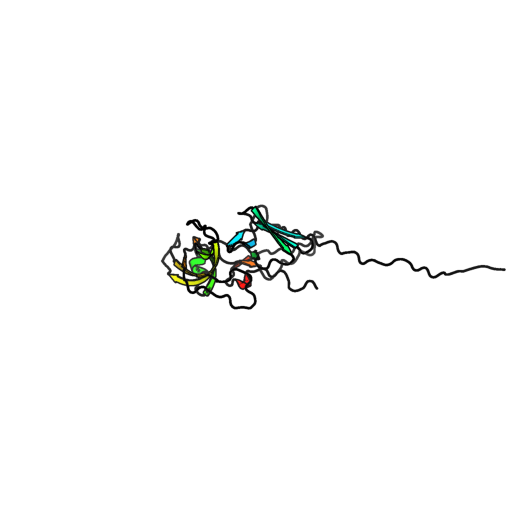 -3.512 -3.669 0.715 1.00 95.56 126 ALA A N 1
ATOM 998 C CA . ALA A 1 126 ? -4.674 -4.215 1.387 1.00 95.56 126 ALA A CA 1
ATOM 999 C C . ALA A 1 126 ? -5.885 -3.292 1.224 1.00 95.56 126 ALA A C 1
ATOM 1001 O O . ALA A 1 126 ? -5.763 -2.125 0.850 1.00 95.56 126 ALA A O 1
ATOM 1002 N N . ARG A 1 127 ? -7.069 -3.809 1.550 1.00 96.94 127 ARG A N 1
ATOM 1003 C CA . ARG A 1 127 ? -8.299 -3.021 1.661 1.00 96.94 127 ARG A CA 1
ATOM 1004 C C . ARG A 1 127 ? -8.799 -3.014 3.094 1.00 96.94 127 ARG A C 1
ATOM 1006 O O . ARG A 1 127 ? -8.895 -4.069 3.719 1.00 96.94 127 ARG A O 1
ATOM 1013 N N . ILE A 1 128 ? -9.185 -1.841 3.592 1.00 98.19 128 ILE A N 1
ATOM 1014 C CA . ILE A 1 128 ? -9.837 -1.714 4.899 1.00 98.19 128 ILE A CA 1
ATOM 1015 C C . ILE A 1 128 ? -11.250 -2.286 4.801 1.00 98.19 128 ILE A C 1
ATOM 1017 O O . ILE A 1 128 ? -12.094 -1.758 4.084 1.00 98.19 128 ILE A O 1
ATOM 1021 N N . ASN A 1 129 ? -11.528 -3.346 5.549 1.00 97.19 129 ASN A N 1
ATOM 1022 C CA . ASN A 1 129 ? -12.854 -3.948 5.637 1.00 97.19 129 ASN A CA 1
ATOM 1023 C C . ASN A 1 129 ? -13.695 -3.279 6.731 1.00 97.19 129 ASN A C 1
ATOM 1025 O O . ASN A 1 129 ? -14.841 -2.897 6.514 1.00 97.19 129 ASN A O 1
ATOM 1029 N N . SER A 1 130 ? -13.117 -3.093 7.919 1.00 98.19 130 SER A N 1
ATOM 1030 C CA . SER A 1 130 ? -13.800 -2.430 9.032 1.00 98.19 130 SER A CA 1
ATOM 1031 C C . SER A 1 130 ? -12.818 -1.721 9.961 1.00 98.19 130 SER A C 1
ATOM 1033 O O . SER A 1 130 ? -11.606 -1.923 9.888 1.00 98.19 130 SER A O 1
ATOM 1035 N N . ILE A 1 131 ? -13.338 -0.844 10.823 1.00 98.44 131 ILE A N 1
ATOM 1036 C CA . ILE A 1 131 ? -12.533 -0.055 11.759 1.00 98.44 131 ILE A CA 1
ATOM 1037 C C . ILE A 1 131 ? -13.204 -0.082 13.129 1.00 98.44 131 ILE A C 1
ATOM 1039 O O . ILE A 1 131 ? -14.353 0.340 13.269 1.00 98.44 131 ILE A O 1
ATOM 1043 N N . LYS A 1 132 ? -12.469 -0.507 14.158 1.00 98.31 132 LYS A N 1
ATOM 1044 C CA . LYS A 1 132 ? -12.878 -0.361 15.557 1.00 98.31 132 LYS A CA 1
ATOM 1045 C C . LYS A 1 132 ? -12.245 0.898 16.130 1.00 98.31 132 LYS A C 1
ATOM 1047 O O . LYS A 1 132 ? -11.074 0.911 16.514 1.00 98.31 132 LYS A O 1
ATOM 1052 N N . ARG A 1 133 ? -13.040 1.966 16.171 1.00 97.06 133 ARG A N 1
ATOM 1053 C CA . ARG A 1 133 ? -12.604 3.269 16.675 1.00 97.06 133 ARG A CA 1
ATOM 1054 C C . ARG A 1 133 ? -12.601 3.307 18.199 1.00 97.06 133 ARG A C 1
ATOM 1056 O O . ARG A 1 133 ? -13.460 2.712 18.846 1.00 97.06 133 ARG A O 1
ATOM 1063 N N . LYS A 1 134 ? -11.644 4.044 18.754 1.00 95.50 134 LYS A N 1
ATOM 1064 C CA . LYS A 1 134 ? -11.579 4.416 20.170 1.00 95.50 134 LYS A CA 1
ATOM 1065 C C . LYS A 1 134 ? -11.429 5.935 20.276 1.00 95.50 134 LYS A C 1
ATOM 1067 O O . LYS A 1 134 ? -10.843 6.517 19.363 1.00 95.50 134 LYS A O 1
ATOM 1072 N N . PRO A 1 135 ? -11.925 6.587 21.338 1.00 93.19 135 PRO A N 1
ATOM 1073 C CA . PRO A 1 135 ? -11.607 7.988 21.604 1.00 93.19 135 PRO A CA 1
ATOM 1074 C C . PRO A 1 135 ? -10.089 8.189 21.703 1.00 93.19 135 PRO A C 1
ATOM 1076 O O . PRO A 1 135 ? -9.405 7.378 22.327 1.00 93.19 135 PRO A O 1
ATOM 1079 N N . HIS A 1 136 ? -9.562 9.225 21.054 1.00 90.00 136 HIS A N 1
ATOM 1080 C CA . HIS A 1 136 ? -8.148 9.590 21.123 1.00 90.00 136 HIS A CA 1
ATOM 1081 C C . HIS A 1 136 ? -7.931 11.062 20.777 1.00 90.00 136 HIS A C 1
ATOM 1083 O O . HIS A 1 136 ? -8.631 11.600 19.923 1.00 90.00 136 HIS A O 1
ATOM 1089 N N . GLU A 1 137 ? -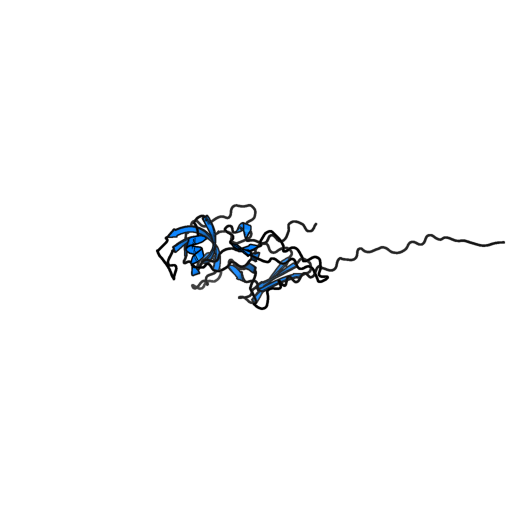6.930 11.672 21.416 1.00 80.50 137 GLU A N 1
ATOM 1090 C CA . GLU A 1 137 ? -6.481 13.040 21.128 1.00 80.50 137 GLU A CA 1
ATOM 1091 C C . GLU A 1 137 ? -5.047 13.041 20.583 1.00 80.50 137 GLU A C 1
ATOM 1093 O O . GLU A 1 137 ? -4.820 13.411 19.435 1.00 80.50 137 GLU A O 1
ATOM 1098 N N . SER A 1 138 ? -4.077 12.554 21.365 1.00 87.00 138 SER A N 1
ATOM 1099 C CA . SER A 1 138 ? -2.649 12.597 21.010 1.00 87.00 138 SER A CA 1
ATOM 1100 C C . SER A 1 138 ? -2.086 11.298 20.423 1.00 87.00 138 SER A C 1
ATOM 1102 O O . SER A 1 138 ? -1.016 11.319 19.820 1.00 87.00 138 SER A O 1
ATOM 1104 N N . GLN A 1 139 ? -2.770 10.162 20.595 1.00 91.69 139 GLN A N 1
ATOM 1105 C CA . GLN A 1 139 ? -2.320 8.850 20.113 1.00 91.69 139 GLN A CA 1
ATOM 1106 C C . GLN A 1 139 ? -3.496 7.986 19.664 1.00 91.69 139 GLN A C 1
ATOM 1108 O O . GLN A 1 139 ? -4.442 7.775 20.419 1.00 91.69 139 GLN A O 1
ATOM 1113 N N . CYS A 1 140 ? -3.433 7.431 18.455 1.00 95.62 140 CYS A N 1
ATOM 1114 C CA . CYS A 1 140 ? -4.494 6.582 17.927 1.00 95.62 140 CYS A CA 1
ATOM 1115 C C . CYS A 1 140 ? -4.306 5.126 18.366 1.00 95.62 140 CYS A C 1
ATOM 1117 O O . CYS A 1 140 ? -3.317 4.485 18.030 1.00 95.62 140 CYS A O 1
ATOM 1119 N N . SER A 1 141 ? -5.315 4.589 19.055 1.00 95.88 141 SER A N 1
ATOM 1120 C CA . SER A 1 141 ? -5.415 3.173 19.446 1.00 95.88 141 SER A CA 1
ATOM 1121 C C . SER A 1 141 ? -6.553 2.433 18.725 1.00 95.88 141 SER A C 1
ATOM 1123 O O . SER A 1 141 ? -7.009 1.373 19.173 1.00 95.88 141 SER A O 1
ATOM 1125 N N . CYS A 1 142 ? -7.053 3.014 17.627 1.00 97.94 142 CYS A N 1
ATOM 1126 C CA . CYS A 1 142 ? -8.034 2.370 16.758 1.00 97.94 142 CYS A CA 1
ATOM 1127 C C . CYS A 1 142 ? -7.422 1.133 16.096 1.00 97.94 142 CYS A C 1
ATOM 1129 O O . CYS A 1 142 ? -6.232 1.113 15.794 1.00 97.94 142 CYS A O 1
ATOM 1131 N N . GLN A 1 143 ? -8.253 0.124 15.848 1.00 98.19 143 GLN A N 1
ATOM 1132 C CA . GLN A 1 143 ? -7.855 -1.067 15.100 1.00 98.19 143 GLN A CA 1
ATOM 1133 C C . GLN A 1 143 ? -8.496 -1.041 13.720 1.00 98.19 143 GLN A C 1
ATOM 1135 O O . GLN A 1 143 ? -9.706 -0.816 13.596 1.00 98.19 143 GLN A O 1
ATOM 1140 N N . PHE A 1 144 ? -7.687 -1.294 12.699 1.00 98.38 144 PHE A N 1
ATOM 1141 C CA . PHE A 1 144 ? -8.118 -1.379 11.312 1.00 98.38 144 PHE A CA 1
ATOM 1142 C C . PHE A 1 144 ? -8.058 -2.841 10.893 1.00 98.38 144 PHE A C 1
ATOM 1144 O O . PHE A 1 144 ? -7.024 -3.487 11.033 1.00 98.38 144 PHE A O 1
ATOM 1151 N N . PHE A 1 145 ? -9.179 -3.369 10.418 1.00 98.19 145 PHE A N 1
ATOM 1152 C CA . PHE A 1 145 ? -9.280 -4.743 9.950 1.00 98.19 145 PHE A CA 1
ATOM 1153 C C . PHE A 1 145 ? -9.179 -4.738 8.435 1.00 98.19 145 PHE A C 1
ATOM 1155 O O . PHE A 1 145 ? -10.044 -4.165 7.765 1.00 98.19 145 PHE A O 1
ATOM 1162 N N . VAL A 1 146 ? -8.123 -5.345 7.905 1.00 97.44 146 VAL A N 1
ATOM 1163 C CA . VAL A 1 146 ? -7.767 -5.286 6.488 1.00 97.44 146 VAL A CA 1
ATOM 1164 C C . VAL A 1 146 ? -7.747 -6.674 5.863 1.00 97.44 146 VAL A C 1
ATOM 1166 O O . VAL A 1 146 ? -7.411 -7.655 6.520 1.00 97.44 146 VAL A O 1
ATOM 1169 N N . ASN A 1 147 ? -8.088 -6.758 4.581 1.00 95.56 147 ASN A N 1
ATOM 1170 C CA . ASN A 1 147 ? -7.851 -7.947 3.768 1.00 95.56 147 ASN A CA 1
ATOM 1171 C C . ASN A 1 147 ? -6.722 -7.639 2.786 1.00 95.56 147 ASN A C 1
ATOM 1173 O O . ASN A 1 147 ? -6.779 -6.632 2.079 1.00 95.56 147 ASN A O 1
ATOM 1177 N N . LEU A 1 148 ? -5.702 -8.493 2.741 1.00 93.81 148 LEU A N 1
ATOM 1178 C CA . LEU A 1 148 ? -4.576 -8.312 1.827 1.00 93.81 148 LEU A CA 1
ATOM 1179 C C . LEU A 1 148 ? -4.986 -8.639 0.392 1.00 93.81 148 LEU A C 1
ATOM 1181 O O . LEU A 1 148 ? -5.745 -9.586 0.156 1.00 93.81 148 LEU A O 1
ATOM 1185 N N . TYR A 1 149 ? -4.446 -7.910 -0.581 1.00 91.12 149 TYR A N 1
ATOM 1186 C CA . TYR A 1 149 ? -4.569 -8.318 -1.975 1.00 91.12 149 TYR A CA 1
ATOM 1187 C C . TYR A 1 149 ? -3.762 -9.592 -2.232 1.00 91.12 149 TYR A C 1
ATOM 1189 O O . TYR A 1 149 ? -2.602 -9.720 -1.842 1.00 91.12 149 TYR A O 1
ATOM 1197 N N . VAL A 1 150 ? -4.380 -10.561 -2.910 1.00 86.31 150 VAL A N 1
ATOM 1198 C CA . VAL A 1 150 ? -3.714 -11.813 -3.285 1.00 86.31 150 VAL A CA 1
ATOM 1199 C C . VAL A 1 150 ? -2.607 -11.532 -4.299 1.00 86.31 150 VAL A C 1
ATOM 1201 O O . VAL A 1 150 ? -1.520 -12.095 -4.185 1.00 86.31 150 VAL A O 1
ATOM 1204 N N . ASN A 1 151 ? -2.886 -10.625 -5.237 1.00 83.12 151 ASN A N 1
ATOM 1205 C CA . ASN A 1 151 ? -1.975 -10.187 -6.284 1.00 83.12 151 ASN A CA 1
ATOM 1206 C C . ASN A 1 151 ? -1.517 -8.756 -5.992 1.00 83.12 151 ASN A C 1
ATOM 1208 O O . ASN A 1 151 ? -2.257 -7.804 -6.222 1.00 83.12 151 ASN A O 1
ATOM 1212 N N . GLN A 1 152 ? -0.288 -8.622 -5.500 1.00 83.06 152 GLN A N 1
ATOM 1213 C CA . GLN A 1 152 ? 0.357 -7.333 -5.213 1.00 83.06 152 GLN A CA 1
ATOM 1214 C C . GLN A 1 152 ? 0.855 -6.629 -6.498 1.00 83.06 152 GLN A C 1
ATOM 1216 O O . GLN A 1 152 ? 1.004 -5.405 -6.559 1.00 83.06 152 GLN A O 1
ATOM 1221 N N . GLY A 1 153 ? 1.079 -7.423 -7.555 1.00 71.81 153 GLY A N 1
ATOM 1222 C CA . GLY A 1 153 ? 1.563 -7.011 -8.876 1.00 71.81 153 GLY A CA 1
ATOM 1223 C C . GLY A 1 153 ? 0.559 -6.198 -9.707 1.00 71.81 153 GLY A C 1
ATOM 1224 O O . GLY A 1 153 ? -0.441 -5.708 -9.171 1.00 71.81 153 GLY A O 1
ATOM 1225 N N . PRO A 1 154 ? 0.802 -5.989 -11.015 1.00 62.06 154 PRO A N 1
ATOM 1226 C CA . PRO A 1 154 ? 0.055 -5.032 -11.809 1.00 62.06 154 PRO A CA 1
ATOM 1227 C C . PRO A 1 154 ? -1.363 -5.555 -11.899 1.00 62.06 154 PRO A C 1
ATOM 1229 O O . PRO A 1 154 ? -1.614 -6.634 -12.436 1.00 62.06 154 PRO A O 1
ATOM 1232 N N . LEU A 1 155 ? -2.291 -4.794 -11.335 1.00 56.88 155 LEU A N 1
ATOM 1233 C CA . LEU A 1 155 ? -3.697 -5.083 -11.481 1.00 56.88 155 LEU A CA 1
ATOM 1234 C C . LEU A 1 155 ? -4.045 -4.647 -12.902 1.00 56.88 155 LEU A C 1
ATOM 1236 O O . LEU A 1 155 ? -4.443 -3.508 -13.139 1.00 56.88 155 LEU A O 1
ATOM 1240 N N . GLY A 1 156 ? -3.829 -5.553 -13.861 1.00 52.09 156 GLY A N 1
ATOM 1241 C CA . GLY A 1 156 ? -4.531 -5.504 -15.137 1.00 52.09 156 GLY A CA 1
ATOM 1242 C C . GLY A 1 156 ? -6.039 -5.434 -14.881 1.00 52.09 156 GLY A C 1
ATOM 1243 O O . GLY A 1 156 ? -6.484 -5.567 -13.748 1.00 52.09 156 GLY A O 1
ATOM 1244 N N . SER A 1 157 ? -6.841 -5.223 -15.920 1.00 49.38 157 SER A N 1
ATOM 1245 C CA . SER A 1 157 ? -8.305 -5.024 -15.871 1.00 49.38 157 SER A CA 1
ATOM 1246 C C . SER A 1 157 ? -9.138 -6.025 -15.024 1.00 49.38 157 SER A C 1
ATOM 1248 O O . SER A 1 157 ? -10.357 -5.873 -14.927 1.00 49.38 157 SER A O 1
ATOM 1250 N N . GLU A 1 158 ? -8.529 -7.048 -14.431 1.00 52.94 158 GLU A N 1
ATOM 1251 C CA . GLU A 1 158 ? -9.124 -7.977 -13.481 1.00 52.94 158 GLU A CA 1
ATOM 1252 C C . GLU A 1 158 ? -9.314 -7.326 -12.103 1.00 52.94 158 GLU A C 1
ATOM 1254 O O . GLU A 1 158 ? -8.435 -6.663 -11.547 1.00 52.94 158 GLU A O 1
ATOM 1259 N N . ARG A 1 159 ? -10.505 -7.516 -11.527 1.00 59.91 159 ARG A N 1
ATOM 1260 C CA . ARG A 1 159 ? -10.795 -7.098 -10.153 1.00 59.91 159 ARG A CA 1
ATOM 1261 C C . ARG A 1 159 ? -9.802 -7.790 -9.226 1.00 59.91 159 ARG A C 1
ATOM 1263 O O . ARG A 1 159 ? -9.797 -9.011 -9.130 1.00 59.91 159 ARG A O 1
ATOM 1270 N N . ALA A 1 160 ? -8.981 -6.996 -8.555 1.00 73.75 160 ALA A N 1
ATOM 1271 C CA . ALA A 1 160 ? -7.992 -7.483 -7.616 1.00 73.75 160 ALA A CA 1
ATOM 1272 C C . ALA A 1 160 ? -8.646 -8.369 -6.544 1.00 73.75 160 ALA A C 1
ATOM 1274 O O . ALA A 1 160 ? -9.566 -7.943 -5.843 1.00 73.75 160 ALA A O 1
ATOM 1275 N N . THR A 1 161 ? -8.192 -9.618 -6.445 1.00 86.62 161 THR A N 1
ATOM 1276 C CA . THR A 1 161 ? -8.728 -10.588 -5.487 1.00 86.62 161 THR A CA 1
ATOM 1277 C C . THR A 1 161 ? -8.188 -10.284 -4.097 1.00 86.62 161 THR A C 1
ATOM 1279 O O . THR A 1 161 ? -6.975 -10.221 -3.905 1.00 86.62 161 THR A O 1
ATOM 1282 N N . LEU A 1 162 ? -9.080 -10.124 -3.122 1.00 89.19 162 LEU A N 1
ATOM 1283 C CA . LEU A 1 162 ? -8.726 -9.993 -1.710 1.00 89.19 162 LEU A CA 1
ATOM 1284 C C . LEU A 1 162 ? -8.662 -11.372 -1.049 1.00 89.19 162 LEU A C 1
ATOM 1286 O O . LEU A 1 162 ? -9.440 -12.271 -1.379 1.00 89.19 162 LEU A O 1
ATOM 1290 N N . SER A 1 163 ? -7.742 -11.532 -0.102 1.00 90.06 163 SER A N 1
ATOM 1291 C CA . SER A 1 163 ? -7.727 -12.685 0.794 1.00 90.06 163 SER A CA 1
ATOM 1292 C C . SER A 1 163 ? -9.013 -12.729 1.624 1.00 90.06 163 SER A C 1
ATOM 1294 O O . SER A 1 163 ? -9.582 -11.693 1.966 1.00 90.06 163 SER A O 1
ATOM 1296 N N . LYS A 1 164 ? -9.460 -13.938 1.979 1.00 89.44 164 LYS A N 1
ATOM 1297 C CA . LYS A 1 164 ? -10.550 -14.126 2.952 1.00 89.44 164 LYS A CA 1
ATOM 1298 C C . LYS A 1 164 ? -10.084 -13.854 4.385 1.00 89.44 164 LYS A C 1
ATOM 1300 O O . LYS A 1 164 ? -10.903 -13.563 5.253 1.00 89.44 164 LYS A O 1
ATOM 1305 N N . GLU A 1 165 ? -8.782 -13.967 4.629 1.00 90.12 165 GLU A N 1
ATOM 1306 C CA . GLU A 1 165 ? -8.178 -13.707 5.931 1.00 90.12 165 GLU A CA 1
ATOM 1307 C C . GLU A 1 165 ? -8.150 -12.209 6.210 1.00 90.12 165 GLU A C 1
ATOM 1309 O O . GLU A 1 165 ? -7.869 -11.398 5.323 1.00 90.12 165 GLU A O 1
ATOM 1314 N N . THR A 1 166 ? -8.487 -11.857 7.448 1.00 94.56 166 THR A N 1
ATOM 1315 C CA . THR A 1 166 ? -8.546 -10.474 7.917 1.00 94.56 166 THR A CA 1
ATOM 1316 C C . THR A 1 166 ? -7.460 -10.258 8.958 1.00 94.56 166 THR A C 1
ATOM 1318 O O . THR A 1 166 ? -7.427 -10.966 9.963 1.00 94.56 166 THR A O 1
ATOM 1321 N N . GLU A 1 167 ? -6.615 -9.258 8.740 1.00 94.94 167 GLU A N 1
ATOM 1322 C CA . GLU A 1 167 ? -5.553 -8.858 9.660 1.00 94.94 167 GLU A CA 1
ATOM 1323 C C . GLU A 1 167 ? -5.968 -7.604 10.430 1.00 94.94 167 GLU A C 1
ATOM 1325 O O . GLU A 1 167 ? -6.603 -6.704 9.880 1.00 94.94 167 GLU A O 1
ATOM 1330 N N . ALA A 1 168 ? -5.623 -7.544 11.716 1.00 96.81 168 ALA A N 1
ATOM 1331 C CA . ALA A 1 168 ? -5.817 -6.357 12.538 1.00 96.81 168 ALA A CA 1
ATOM 1332 C C . ALA A 1 168 ? -4.500 -5.583 12.619 1.00 96.81 168 ALA A C 1
ATOM 1334 O O . ALA A 1 168 ? -3.501 -6.125 13.088 1.00 96.81 168 ALA A O 1
ATOM 1335 N N . VAL A 1 169 ? -4.515 -4.319 12.202 1.00 97.12 169 VAL A N 1
ATOM 1336 C CA . VAL A 1 169 ? -3.330 -3.452 12.192 1.00 97.12 169 VAL A CA 1
ATOM 1337 C C . VAL A 1 169 ? -3.580 -2.142 12.940 1.00 97.12 169 VAL A C 1
ATOM 1339 O O . VAL A 1 169 ? -4.722 -1.666 13.044 1.00 97.12 169 VAL A O 1
ATOM 1342 N N . GLY A 1 170 ? -2.503 -1.579 13.489 1.00 97.31 170 GLY A N 1
ATOM 1343 C CA . GLY A 1 170 ? -2.459 -0.220 14.029 1.00 97.31 170 GLY A CA 1
ATOM 1344 C C . GLY A 1 170 ? -2.301 0.833 12.930 1.00 97.31 170 GLY A C 1
ATOM 1345 O O . GLY A 1 170 ? -2.005 0.514 11.781 1.00 97.31 170 GLY A O 1
ATOM 1346 N N . ILE A 1 171 ? -2.508 2.109 13.272 1.00 97.19 171 ILE A N 1
ATOM 1347 C CA . ILE A 1 171 ? -2.344 3.214 12.310 1.00 97.19 171 ILE A CA 1
ATOM 1348 C C . ILE A 1 171 ? -0.890 3.359 11.840 1.00 97.19 171 ILE A C 1
ATOM 1350 O O . ILE A 1 171 ? -0.622 3.645 10.682 1.00 97.19 171 ILE A O 1
ATOM 1354 N N . ASP A 1 172 ? 0.060 3.097 12.726 1.00 96.31 172 ASP A N 1
ATOM 1355 C CA . ASP A 1 172 ? 1.500 3.136 12.482 1.00 96.31 172 ASP A CA 1
ATOM 1356 C C . ASP A 1 172 ? 1.969 2.102 11.448 1.00 96.31 172 ASP A C 1
ATOM 1358 O O . ASP A 1 172 ? 3.003 2.292 10.808 1.00 96.31 172 ASP A O 1
ATOM 1362 N N . GLN A 1 173 ? 1.177 1.051 11.239 1.00 97.44 173 GLN A N 1
ATOM 1363 C CA . GLN A 1 173 ? 1.396 0.030 10.217 1.00 97.44 173 GLN A CA 1
ATOM 1364 C C . GLN A 1 173 ? 0.708 0.358 8.884 1.00 97.44 173 GLN A C 1
ATOM 1366 O O . GLN A 1 173 ? 0.752 -0.466 7.974 1.00 97.44 173 GLN A O 1
ATOM 1371 N N . ILE A 1 174 ? 0.059 1.522 8.7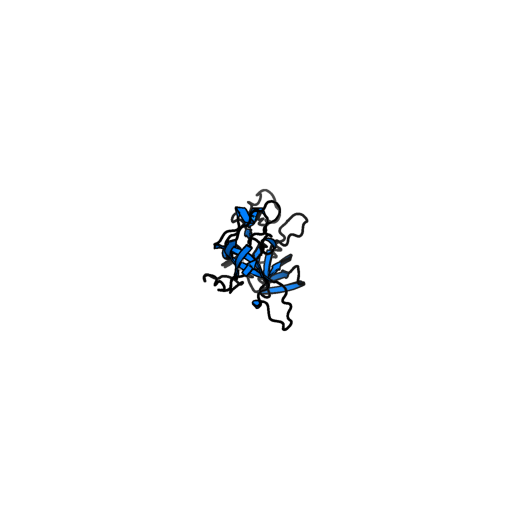52 1.00 98.00 174 ILE A N 1
ATOM 1372 C CA . ILE A 1 174 ? -0.671 1.939 7.550 1.00 98.00 174 ILE A CA 1
ATOM 1373 C C . ILE A 1 174 ? 0.060 3.092 6.862 1.00 98.00 174 ILE A C 1
ATOM 1375 O O . ILE A 1 174 ? 0.312 4.148 7.454 1.00 98.00 174 ILE A O 1
ATOM 1379 N N . SER A 1 175 ? 0.290 2.917 5.566 1.00 97.62 175 SER A N 1
ATOM 1380 C CA . SER A 1 175 ? 0.692 3.962 4.634 1.00 97.62 175 SER A CA 1
ATOM 1381 C C . SER A 1 175 ? -0.421 4.222 3.615 1.00 97.62 175 SER A C 1
ATOM 1383 O O . SER A 1 175 ? -1.089 3.308 3.125 1.00 97.62 175 SER A O 1
ATOM 1385 N N . ILE A 1 176 ? -0.641 5.498 3.312 1.00 97.00 176 ILE A N 1
ATOM 1386 C CA . ILE A 1 176 ? -1.653 5.975 2.374 1.00 97.00 176 ILE A CA 1
ATOM 1387 C C . ILE A 1 176 ? -1.039 6.038 0.987 1.00 97.00 176 ILE A C 1
ATOM 1389 O O . ILE A 1 176 ? 0.002 6.667 0.775 1.00 97.00 176 ILE A O 1
ATOM 1393 N N . LEU A 1 177 ? -1.715 5.386 0.046 1.00 94.88 177 LEU A N 1
ATOM 1394 C CA . LEU A 1 177 ? -1.321 5.379 -1.352 1.00 94.88 177 LEU A CA 1
ATOM 1395 C C . LEU A 1 177 ? -1.314 6.808 -1.884 1.00 94.88 177 LEU A C 1
ATOM 1397 O O . LEU A 1 177 ? -2.189 7.608 -1.552 1.00 94.88 177 LEU A O 1
ATOM 1401 N N . GLN A 1 178 ? -0.336 7.125 -2.718 1.00 92.06 178 GLN A N 1
ATOM 1402 C CA . GLN A 1 178 ? -0.232 8.425 -3.367 1.00 92.06 178 GLN A CA 1
ATOM 1403 C C . GLN A 1 178 ? -0.464 8.268 -4.867 1.00 92.06 178 GLN A C 1
ATOM 1405 O O . GLN A 1 178 ? -0.192 7.217 -5.452 1.00 92.06 178 GLN A O 1
ATOM 1410 N N . LYS A 1 179 ? -0.983 9.317 -5.495 1.00 87.00 179 LYS A N 1
ATOM 1411 C CA . LYS A 1 179 ? -1.022 9.453 -6.950 1.00 87.00 179 LYS A CA 1
ATOM 1412 C C . LYS A 1 179 ? -0.464 10.808 -7.345 1.00 87.00 179 LYS A C 1
ATOM 1414 O O . LYS A 1 179 ? -0.593 11.782 -6.606 1.00 87.00 179 LYS A O 1
ATOM 1419 N N . LEU A 1 180 ? 0.148 10.844 -8.517 1.00 81.56 180 LEU A N 1
ATOM 1420 C CA . LEU A 1 180 ? 0.492 12.093 -9.169 1.00 81.56 180 LEU A CA 1
ATOM 1421 C C . LEU A 1 180 ? -0.793 12.854 -9.516 1.00 81.56 180 LEU A C 1
ATOM 1423 O O . LEU A 1 180 ? -1.803 12.235 -9.870 1.00 81.56 180 LEU A O 1
ATOM 1427 N N . ASP A 1 181 ? -0.751 14.179 -9.395 1.00 71.25 181 ASP A N 1
ATOM 1428 C CA . ASP A 1 181 ? -1.798 15.022 -9.960 1.00 71.25 181 ASP A CA 1
ATOM 1429 C C . ASP A 1 181 ? -1.857 14.835 -11.490 1.00 71.25 181 ASP A C 1
ATOM 1431 O O . ASP A 1 181 ? -0.857 14.484 -12.132 1.00 71.25 181 ASP A O 1
ATOM 1435 N N . ASN A 1 182 ? -3.049 14.993 -12.061 1.00 61.59 182 ASN A N 1
ATOM 1436 C CA . ASN A 1 182 ? -3.276 14.811 -13.494 1.00 61.59 182 ASN A CA 1
ATOM 1437 C C . ASN A 1 182 ? -2.706 15.971 -14.320 1.00 61.59 182 ASN A C 1
ATOM 1439 O O . ASN A 1 182 ? -2.451 15.775 -15.509 1.00 61.59 182 ASN A O 1
ATOM 1443 N N . ASP A 1 183 ? -2.498 17.134 -13.701 1.00 54.12 183 ASP A N 1
ATOM 1444 C CA . ASP A 1 183 ? -2.064 18.343 -14.389 1.00 54.12 183 ASP A CA 1
ATOM 1445 C C . ASP A 1 183 ? -0.534 18.511 -14.262 1.00 54.12 183 ASP A C 1
ATOM 1447 O O . ASP A 1 183 ? -0.023 18.802 -13.175 1.00 54.12 183 ASP A O 1
ATOM 1451 N N . PRO A 1 184 ? 0.247 18.298 -15.344 1.00 55.34 184 PRO A N 1
ATOM 1452 C CA . PRO A 1 184 ? 1.649 18.706 -15.363 1.00 55.34 184 PRO A CA 1
ATOM 1453 C C . PRO A 1 184 ? 1.760 20.209 -15.087 1.00 55.34 184 PRO A C 1
ATOM 1455 O O . PRO A 1 184 ? 0.970 20.985 -15.617 1.00 55.34 184 PRO A O 1
ATOM 1458 N N . CYS A 1 185 ? 2.771 20.639 -14.324 1.00 51.50 185 CYS A N 1
ATOM 1459 C CA . CYS A 1 185 ? 3.087 22.065 -14.214 1.00 51.50 185 CYS A CA 1
ATOM 1460 C C . CYS A 1 185 ? 3.294 22.645 -15.621 1.00 51.50 185 CYS A C 1
ATOM 1462 O O . CYS A 1 185 ? 4.115 22.124 -16.387 1.00 51.50 185 CYS A O 1
ATOM 1464 N N . GLU A 1 186 ? 2.552 23.705 -15.955 1.00 50.59 186 GLU A N 1
ATOM 1465 C CA . GLU A 1 186 ? 2.759 24.474 -17.179 1.00 50.59 186 GLU A CA 1
ATOM 1466 C C . GLU A 1 186 ? 4.204 24.976 -17.179 1.00 50.59 186 GLU A C 1
ATOM 1468 O O . GLU A 1 186 ? 4.623 25.745 -16.309 1.00 50.59 186 GLU A O 1
ATOM 1473 N N . ALA A 1 187 ? 5.002 24.482 -18.124 1.00 53.41 187 ALA A N 1
ATOM 1474 C CA . ALA A 1 187 ? 6.387 24.894 -18.243 1.00 53.41 187 ALA A CA 1
ATOM 1475 C C . ALA A 1 187 ? 6.419 26.397 -18.524 1.00 53.41 187 ALA A C 1
ATOM 1477 O O . ALA A 1 187 ? 5.855 26.857 -19.507 1.00 53.41 187 ALA A O 1
ATOM 1478 N N . ASP A 1 188 ? 7.089 27.160 -17.668 1.00 51.00 188 ASP A N 1
ATOM 1479 C CA . ASP A 1 188 ? 7.220 28.603 -17.823 1.00 51.00 188 ASP A CA 1
ATOM 1480 C C . ASP A 1 188 ? 7.889 28.905 -19.184 1.00 51.00 188 ASP A C 1
ATOM 1482 O O . ASP A 1 188 ? 9.085 28.663 -19.379 1.00 51.00 188 ASP A O 1
ATOM 1486 N N . ASN A 1 189 ? 7.106 29.398 -20.152 1.00 51.72 189 ASN A N 1
ATOM 1487 C CA . ASN A 1 189 ? 7.450 29.518 -21.583 1.00 51.72 189 ASN A CA 1
ATOM 1488 C C . ASN A 1 189 ? 8.669 30.418 -21.888 1.00 51.72 189 ASN A C 1
ATOM 1490 O O . ASN A 1 189 ? 9.027 30.616 -23.048 1.00 51.72 189 ASN A O 1
ATOM 1494 N N . ASN A 1 190 ? 9.281 31.007 -20.861 1.00 51.94 190 ASN A N 1
ATOM 1495 C CA . ASN A 1 190 ? 10.296 32.051 -20.962 1.00 51.94 190 ASN A CA 1
ATOM 1496 C C . ASN A 1 190 ? 11.715 31.598 -20.586 1.00 51.94 190 ASN A C 1
ATOM 1498 O O . ASN A 1 190 ? 12.623 32.432 -20.567 1.00 51.94 190 ASN A O 1
ATOM 1502 N N . ARG A 1 191 ? 11.956 30.310 -20.298 1.00 47.56 191 ARG A N 1
ATOM 1503 C CA . ARG A 1 191 ? 13.312 29.801 -20.024 1.00 47.56 191 ARG A CA 1
ATOM 1504 C C . ARG A 1 191 ? 13.777 28.792 -21.069 1.00 47.56 191 ARG A C 1
ATOM 1506 O O . ARG A 1 191 ? 13.220 27.716 -21.228 1.00 47.56 191 ARG A O 1
ATOM 1513 N N . HIS A 1 192 ? 14.866 29.154 -21.740 1.00 47.19 192 HIS A N 1
ATOM 1514 C CA . HIS A 1 192 ? 15.623 28.334 -22.685 1.00 47.19 192 HIS A CA 1
ATOM 1515 C C . HIS A 1 192 ? 16.516 27.330 -21.925 1.00 47.19 192 HIS A C 1
ATOM 1517 O O . HIS A 1 192 ? 17.728 27.310 -22.101 1.00 47.19 192 HIS A O 1
ATOM 1523 N N . GLU A 1 193 ? 15.939 26.537 -21.024 1.00 48.38 193 GLU A N 1
ATOM 1524 C CA . GLU A 1 193 ? 16.617 25.420 -20.359 1.00 48.38 193 GLU A CA 1
ATOM 1525 C C . GLU A 1 193 ? 15.677 24.212 -20.367 1.00 48.38 193 GLU A C 1
ATOM 1527 O O . GLU A 1 193 ? 14.469 24.359 -20.202 1.00 48.38 193 GLU A O 1
ATOM 1532 N N . THR A 1 194 ? 16.245 23.035 -20.631 1.00 46.81 194 THR A N 1
ATOM 1533 C CA . THR A 1 194 ? 15.599 21.732 -20.829 1.00 46.81 194 THR A CA 1
ATOM 1534 C C . THR A 1 194 ? 14.285 21.575 -20.051 1.00 46.81 194 THR A C 1
ATOM 1536 O O . THR A 1 194 ? 14.285 21.539 -18.822 1.00 46.81 194 THR A O 1
ATOM 1539 N N . GLN A 1 195 ? 13.163 21.486 -20.777 1.00 47.47 195 GLN A N 1
ATOM 1540 C CA . GLN A 1 195 ? 11.816 21.303 -20.226 1.00 47.47 195 GLN A CA 1
ATOM 1541 C C . GLN A 1 195 ? 11.727 19.978 -19.459 1.00 47.47 195 GLN A C 1
ATOM 1543 O O . GLN A 1 195 ? 11.540 18.911 -20.042 1.00 47.47 195 GLN A O 1
ATOM 1548 N N . PHE A 1 196 ? 11.856 20.039 -18.135 1.00 53.06 196 PHE A N 1
ATOM 1549 C CA . PHE A 1 196 ? 11.503 18.929 -17.261 1.00 53.06 196 PHE A CA 1
ATOM 1550 C C . PHE A 1 196 ? 10.048 19.093 -16.833 1.00 53.06 196 PHE A C 1
ATOM 1552 O O . PHE A 1 196 ? 9.701 20.030 -16.117 1.00 53.06 196 PHE A O 1
ATOM 1559 N N . TYR A 1 197 ? 9.211 18.156 -17.262 1.00 53.28 197 TYR A N 1
ATOM 1560 C CA . TYR A 1 197 ? 7.891 17.900 -16.698 1.00 53.28 197 TYR A CA 1
ATOM 1561 C C . TYR A 1 197 ? 8.004 17.777 -15.171 1.00 53.28 197 TYR A C 1
ATOM 1563 O O . TYR A 1 197 ? 8.632 16.849 -14.657 1.00 53.28 197 TYR A O 1
ATOM 1571 N N . ARG A 1 198 ? 7.460 18.756 -14.441 1.00 54.59 198 ARG A N 1
ATOM 1572 C CA . ARG A 1 198 ? 7.588 18.858 -12.984 1.00 54.59 198 ARG A CA 1
ATOM 1573 C C . ARG A 1 198 ? 6.216 18.725 -12.343 1.00 54.59 198 ARG A C 1
ATOM 1575 O O . ARG A 1 198 ? 5.319 19.506 -12.618 1.00 54.59 198 ARG A O 1
ATOM 1582 N N . TRP A 1 199 ? 6.056 17.697 -11.521 1.00 63.56 199 TRP A N 1
ATOM 1583 C CA . TRP A 1 199 ? 4.834 17.482 -10.761 1.00 63.56 199 TRP A CA 1
ATOM 1584 C C . TRP A 1 199 ? 5.015 18.211 -9.442 1.00 63.56 199 TRP A C 1
ATOM 1586 O O . TRP A 1 199 ? 6.004 17.984 -8.740 1.00 63.56 199 TRP A O 1
ATOM 1596 N N . GLU A 1 200 ? 4.116 19.145 -9.148 1.00 60.06 200 GLU A N 1
ATOM 1597 C CA . GLU A 1 200 ? 4.252 19.996 -7.966 1.00 60.06 200 GLU A CA 1
ATOM 1598 C C . GLU A 1 200 ? 3.734 19.309 -6.702 1.00 60.06 200 GLU A C 1
ATOM 1600 O O . GLU A 1 200 ? 4.288 19.529 -5.624 1.00 60.06 200 GLU A O 1
ATOM 1605 N N . PHE A 1 201 ? 2.735 18.427 -6.837 1.00 65.88 201 PHE A N 1
ATOM 1606 C CA . PHE A 1 201 ? 2.062 17.789 -5.708 1.00 65.88 201 PHE A CA 1
ATOM 1607 C C . PHE A 1 201 ? 1.709 16.320 -5.980 1.00 65.88 201 PHE A C 1
ATOM 1609 O O . PHE A 1 201 ? 1.569 15.873 -7.119 1.00 65.88 201 PHE A O 1
ATOM 1616 N N . CYS A 1 202 ? 1.585 15.564 -4.891 1.00 81.06 202 CYS A N 1
ATOM 1617 C CA . CYS A 1 202 ? 1.002 14.228 -4.864 1.00 81.06 202 CYS A CA 1
ATOM 1618 C C . CYS A 1 202 ? -0.262 14.280 -4.008 1.00 81.06 202 CYS A C 1
ATOM 1620 O O . CYS A 1 202 ? -0.302 14.996 -3.006 1.00 81.06 202 CYS A O 1
ATOM 1622 N N . GLU A 1 203 ? -1.274 13.516 -4.396 1.00 87.50 203 GLU A N 1
ATOM 1623 C CA . GLU A 1 203 ? -2.548 13.448 -3.688 1.00 87.50 203 GLU A CA 1
ATOM 1624 C C . GLU A 1 203 ? -2.775 12.070 -3.075 1.00 87.50 203 GLU A C 1
ATOM 1626 O O . GLU A 1 203 ? -2.331 11.046 -3.606 1.00 87.50 203 GLU A O 1
ATOM 1631 N N . ASP A 1 204 ? -3.559 12.039 -1.998 1.00 92.00 204 ASP A N 1
ATOM 1632 C CA . ASP A 1 204 ? -4.020 10.794 -1.403 1.00 92.00 204 ASP A CA 1
ATOM 1633 C C . ASP A 1 204 ? -4.890 9.995 -2.374 1.00 92.00 204 ASP A C 1
ATOM 1635 O O . ASP A 1 204 ? -5.790 10.506 -3.049 1.00 92.00 204 ASP A O 1
ATOM 1639 N N . CYS A 1 205 ? -4.630 8.696 -2.421 1.00 89.62 205 CYS A N 1
ATOM 1640 C CA . CYS A 1 205 ? -5.279 7.769 -3.321 1.00 89.62 205 CYS A CA 1
ATOM 1641 C C . CYS A 1 205 ? -5.995 6.680 -2.522 1.00 89.62 205 CYS A C 1
ATOM 1643 O O . CYS A 1 205 ? -5.416 6.034 -1.656 1.00 89.62 205 CYS A O 1
ATOM 1645 N N . SER A 1 206 ? -7.274 6.459 -2.823 1.00 91.12 206 SER A N 1
ATOM 1646 C CA . SER A 1 206 ? -8.094 5.435 -2.166 1.00 91.12 206 SER A CA 1
ATOM 1647 C C . SER A 1 206 ? -8.126 4.099 -2.912 1.00 91.12 206 SER A C 1
ATOM 1649 O O . SER A 1 206 ? -8.786 3.170 -2.450 1.00 91.12 206 SER A O 1
ATOM 1651 N N . LEU A 1 207 ? -7.463 4.002 -4.073 1.00 88.88 207 LEU A N 1
ATOM 1652 C CA . LEU A 1 207 ? -7.501 2.836 -4.958 1.00 88.88 207 LEU A CA 1
ATOM 1653 C C . LEU A 1 207 ? -6.100 2.469 -5.451 1.00 88.88 207 LEU A C 1
ATOM 1655 O O . LEU A 1 207 ? -5.445 3.284 -6.105 1.00 88.88 207 LEU A O 1
ATOM 1659 N N . VAL A 1 208 ? -5.682 1.211 -5.270 1.00 86.00 208 VAL A N 1
ATOM 1660 C CA . VAL A 1 208 ? -4.362 0.728 -5.741 1.00 86.00 208 VAL A CA 1
ATOM 1661 C C . VAL A 1 208 ? -4.168 1.001 -7.227 1.00 86.00 208 VAL A C 1
ATOM 1663 O O . VAL A 1 208 ? -3.130 1.518 -7.636 1.00 86.00 208 VAL A O 1
ATOM 1666 N N . GLN A 1 209 ? -5.188 0.724 -8.036 1.00 82.88 209 GLN A N 1
ATOM 1667 C CA . GLN A 1 209 ? -5.140 0.884 -9.493 1.00 82.88 209 GLN A CA 1
ATOM 1668 C C . GLN A 1 209 ? -4.825 2.319 -9.932 1.00 82.88 209 GLN A C 1
ATOM 1670 O O . GLN A 1 209 ? -4.217 2.511 -10.979 1.00 82.88 209 GLN A O 1
ATOM 1675 N N . ARG A 1 210 ? -5.215 3.323 -9.137 1.00 83.44 210 ARG A N 1
ATOM 1676 C CA . ARG A 1 210 ? -4.966 4.741 -9.438 1.00 83.44 210 ARG A CA 1
ATOM 1677 C C . ARG A 1 210 ? -3.629 5.246 -8.895 1.00 83.44 210 ARG A C 1
ATOM 1679 O O . ARG A 1 210 ? -3.250 6.363 -9.213 1.00 83.44 210 ARG A O 1
ATOM 1686 N N . SER A 1 211 ? -2.944 4.458 -8.065 1.00 78.56 211 SER A N 1
ATOM 1687 C CA . SER A 1 211 ? -1.614 4.800 -7.539 1.00 78.56 211 SER A CA 1
ATOM 1688 C C . SER A 1 211 ? -0.477 4.406 -8.489 1.00 78.56 211 SER A C 1
ATOM 1690 O O . SER A 1 211 ? 0.573 5.042 -8.489 1.00 78.56 211 SER A O 1
ATOM 1692 N N . LYS A 1 212 ? -0.675 3.368 -9.315 1.00 79.62 212 LYS A N 1
ATOM 1693 C CA . LYS A 1 212 ? 0.374 2.817 -10.184 1.00 79.62 212 LYS A CA 1
ATOM 1694 C C . LYS A 1 212 ? 0.657 3.732 -11.371 1.00 79.62 212 LYS A C 1
ATOM 1696 O O . LYS A 1 212 ? -0.265 4.237 -12.011 1.00 79.62 212 LYS A O 1
ATOM 1701 N N . LEU A 1 213 ? 1.939 3.915 -11.676 1.00 76.75 213 LEU A N 1
ATOM 1702 C CA . LEU A 1 213 ? 2.368 4.688 -12.834 1.00 76.75 213 LEU A CA 1
ATOM 1703 C C . LEU A 1 213 ? 2.222 3.827 -14.084 1.00 76.75 213 LEU A C 1
ATOM 1705 O O . LEU A 1 213 ? 2.900 2.815 -14.252 1.00 76.75 213 LEU A O 1
ATOM 1709 N N . PHE A 1 214 ? 1.345 4.251 -14.985 1.00 66.12 214 PHE A N 1
ATOM 1710 C CA . PHE A 1 214 ? 1.280 3.687 -16.324 1.00 66.12 214 PHE A CA 1
ATOM 1711 C C . PHE A 1 214 ? 2.263 4.445 -17.208 1.00 66.12 214 PHE A C 1
ATOM 1713 O O . PHE A 1 214 ? 1.935 5.487 -17.773 1.00 66.12 214 PHE A O 1
ATOM 1720 N N . LEU A 1 215 ? 3.481 3.922 -17.325 1.00 58.41 215 LEU A N 1
ATOM 1721 C CA . LEU A 1 215 ? 4.468 4.416 -18.282 1.00 58.41 215 LEU A CA 1
ATOM 1722 C C . LEU A 1 215 ? 4.064 3.970 -19.698 1.00 58.41 215 LEU A C 1
ATOM 1724 O O . LEU A 1 215 ? 4.605 3.012 -20.232 1.00 58.41 215 LEU A O 1
ATOM 1728 N N . GLY A 1 216 ? 3.058 4.651 -20.260 1.00 48.31 216 GLY A N 1
ATOM 1729 C CA . GLY A 1 216 ? 2.703 4.664 -21.681 1.00 48.31 216 GLY A CA 1
ATOM 1730 C C . GLY A 1 216 ? 2.205 3.348 -22.295 1.00 48.31 216 GLY A C 1
ATOM 1731 O O . GLY A 1 216 ? 2.955 2.403 -22.514 1.00 48.31 216 GLY A O 1
ATOM 1732 N N . LYS A 1 217 ? 0.950 3.355 -22.759 1.00 38.84 217 LYS A N 1
ATOM 1733 C CA . LYS A 1 217 ? 0.631 2.701 -24.034 1.00 38.84 217 LYS A CA 1
ATOM 1734 C C . LYS A 1 217 ? 1.100 3.636 -25.154 1.00 38.84 217 LYS A C 1
ATOM 1736 O O . LYS A 1 217 ? 0.619 4.759 -25.234 1.00 38.84 217 LYS A O 1
ATOM 1741 N N . ASN A 1 218 ? 1.972 3.112 -26.012 1.00 31.08 218 ASN A N 1
ATOM 1742 C CA . ASN A 1 218 ? 2.350 3.606 -27.342 1.00 31.08 218 ASN A CA 1
ATOM 1743 C C . ASN A 1 218 ? 3.226 4.874 -27.394 1.00 31.08 218 ASN A C 1
ATOM 1745 O O . ASN A 1 218 ? 2.732 5.981 -27.579 1.00 31.08 218 ASN A O 1
ATOM 1749 N N . PHE A 1 219 ? 4.547 4.677 -27.396 1.00 30.19 219 PHE A N 1
ATOM 1750 C CA . PHE A 1 219 ? 5.390 5.385 -28.363 1.00 30.19 219 PHE A CA 1
ATOM 1751 C C . PHE A 1 219 ? 5.454 4.494 -29.609 1.00 30.19 219 PHE A C 1
ATOM 1753 O O . PHE A 1 219 ? 6.251 3.558 -29.663 1.00 30.19 219 PHE A O 1
ATOM 1760 N N . SER A 1 220 ? 4.527 4.704 -30.543 1.00 26.22 220 SER A N 1
ATOM 1761 C CA . SER A 1 220 ? 4.529 4.090 -31.877 1.00 26.22 220 SER A CA 1
ATOM 1762 C C . SER A 1 220 ? 4.708 5.169 -32.925 1.00 26.22 220 SER A C 1
ATOM 1764 O O . SER A 1 220 ? 3.939 6.153 -32.817 1.00 26.22 220 SER A O 1
#

Foldseek 3Di:
DDDDDDDDDDDDDDDDPPPPDPPFDFPPQPDDPDQDLQKWFQDLNFTFGWSGWGADPQKIWTQTDPPRDIDIDRHDRFGMFGDFAQDDPVCVPPPDDAFFKWWFFDPDPVSDPDPDPRRGTGTFIWGFHDKAADDDDHDGPIKTKIWTFPDRGRPDPDDTDTDPDIDIDDSRRTTFQKAFDPDFPDFPPPDPDDDDRHGPDIDTGRDPNRRTDDPDDDPD